Protein AF-A0A1Q7GCP3-F1 (afdb_monomer)

Radius of gyration: 21.7 Å; Cα contacts (8 Å, |Δi|>4): 508; chains: 1; bounding box: 45×92×50 Å

pLDDT: mean 89.41, std 16.03, range [34.97, 98.69]

Nearest PDB structures (foldseek):
  3nsg-assembly1_C  TM=2.568E-01  e=3.130E+00  Salmonella enterica subsp. enterica serovar Typhi str. Ty21a
  5o68-assembly2_E  TM=1.882E-01  e=4.096E+00  Pseudomonas sp. UK4

Structure (mmCIF, N/CA/C/O backbone):
data_AF-A0A1Q7GCP3-F1
#
_entry.id   AF-A0A1Q7GCP3-F1
#
loop_
_atom_site.group_PDB
_atom_site.id
_atom_site.type_symbol
_atom_site.label_atom_id
_atom_site.label_alt_id
_atom_site.label_comp_id
_atom_site.label_asym_id
_atom_site.label_entity_id
_atom_site.label_seq_id
_atom_site.pdbx_PDB_ins_code
_atom_site.Cartn_x
_atom_site.Cartn_y
_atom_site.Cartn_z
_atom_site.occupancy
_atom_site.B_iso_or_equiv
_atom_site.auth_seq_id
_atom_site.auth_comp_id
_atom_site.auth_asym_id
_atom_site.auth_atom_id
_atom_site.pdbx_PDB_model_num
ATOM 1 N N . MET A 1 1 ? 6.755 69.418 -21.112 1.00 37.44 1 MET A N 1
ATOM 2 C CA . MET A 1 1 ? 6.653 68.422 -22.200 1.00 37.44 1 MET A CA 1
ATOM 3 C C . MET A 1 1 ? 6.668 67.059 -21.524 1.00 37.44 1 MET A C 1
ATOM 5 O O . MET A 1 1 ? 7.647 66.745 -20.865 1.00 37.44 1 MET A O 1
ATOM 9 N N . PHE A 1 2 ? 5.523 66.378 -21.508 1.00 34.97 2 PHE A N 1
ATOM 10 C CA . PHE A 1 2 ? 5.257 65.192 -20.685 1.00 34.97 2 PHE A CA 1
ATOM 11 C C . PHE A 1 2 ? 6.025 63.962 -21.196 1.00 34.97 2 PHE A C 1
ATOM 13 O O . PHE A 1 2 ? 6.067 63.732 -22.401 1.00 34.97 2 PHE A O 1
ATOM 20 N N . TRP A 1 3 ? 6.592 63.166 -20.286 1.00 35.00 3 TRP A N 1
ATOM 21 C CA . TRP A 1 3 ? 7.060 61.805 -20.565 1.00 35.00 3 TRP A CA 1
ATOM 22 C C . TRP A 1 3 ? 6.042 60.813 -20.000 1.00 35.00 3 TRP A C 1
ATOM 24 O O . TRP A 1 3 ? 5.746 60.829 -18.806 1.00 35.00 3 TRP A O 1
ATOM 34 N N . SER A 1 4 ? 5.479 59.990 -20.882 1.00 39.50 4 SER A N 1
ATOM 35 C CA . SER A 1 4 ? 4.501 58.949 -20.566 1.00 39.50 4 SER A CA 1
ATOM 36 C C . SER A 1 4 ? 5.182 57.730 -19.943 1.00 39.50 4 SER A C 1
ATOM 38 O O . SER A 1 4 ? 6.128 57.186 -20.509 1.00 39.50 4 SER A O 1
ATOM 40 N N . LEU A 1 5 ? 4.664 57.275 -18.802 1.00 40.75 5 LEU A N 1
ATOM 41 C CA . LEU A 1 5 ? 5.018 56.004 -18.177 1.00 40.75 5 LEU A CA 1
ATOM 42 C C . LEU A 1 5 ? 4.119 54.906 -18.774 1.00 40.75 5 LEU A C 1
ATOM 44 O O . LEU A 1 5 ? 2.901 54.951 -18.610 1.00 40.75 5 LEU A O 1
ATOM 48 N N . VAL A 1 6 ? 4.699 53.937 -19.481 1.00 42.66 6 VAL A N 1
ATOM 49 C CA . VAL A 1 6 ? 3.984 52.737 -19.945 1.00 42.66 6 VAL A CA 1
ATOM 50 C C . VAL A 1 6 ? 4.124 51.661 -18.867 1.00 42.66 6 VAL A C 1
ATOM 52 O O . VAL A 1 6 ? 5.213 51.130 -18.664 1.00 42.66 6 VAL A O 1
ATOM 55 N N . LEU A 1 7 ? 3.032 51.340 -18.167 1.00 43.50 7 LEU A N 1
ATOM 56 C CA . LEU A 1 7 ? 2.932 50.130 -17.345 1.00 43.50 7 LEU A CA 1
ATOM 57 C C . LEU A 1 7 ? 2.632 48.938 -18.267 1.00 43.50 7 LEU A C 1
ATOM 59 O O . LEU A 1 7 ? 1.527 48.833 -18.797 1.00 43.50 7 LEU A O 1
ATOM 63 N N . LEU A 1 8 ? 3.590 48.022 -18.437 1.00 46.16 8 LEU A N 1
ATOM 64 C CA . LEU A 1 8 ? 3.291 46.671 -18.918 1.00 46.16 8 LEU A CA 1
ATOM 65 C C . LEU A 1 8 ? 2.762 45.845 -17.739 1.00 46.16 8 LEU A C 1
ATOM 67 O O . LEU A 1 8 ? 3.515 45.489 -16.836 1.00 46.16 8 LEU A O 1
ATOM 71 N N . GLY A 1 9 ? 1.464 45.545 -17.753 1.00 43.00 9 GLY A N 1
ATOM 72 C CA . GLY A 1 9 ? 0.861 44.564 -16.855 1.00 43.00 9 GLY A CA 1
ATOM 73 C C . GLY A 1 9 ? 1.203 43.147 -17.310 1.00 43.00 9 GLY A C 1
ATOM 74 O O . GLY A 1 9 ? 0.837 42.738 -18.410 1.00 43.00 9 GLY A O 1
ATOM 75 N N . THR A 1 10 ? 1.898 42.387 -16.468 1.00 50.06 10 THR A N 1
ATOM 76 C CA . THR A 1 10 ? 2.082 40.945 -16.639 1.00 50.06 10 THR A CA 1
ATOM 77 C C . THR A 1 10 ? 0.817 40.224 -16.174 1.00 50.06 10 THR A C 1
ATOM 79 O O . THR A 1 10 ? 0.513 40.155 -14.985 1.00 50.06 10 THR A O 1
ATOM 82 N N . ALA A 1 11 ? 0.048 39.687 -17.120 1.00 45.59 11 ALA A N 1
ATOM 83 C CA . ALA A 1 11 ? -1.047 38.776 -16.815 1.00 45.59 11 ALA A CA 1
ATOM 84 C C . ALA A 1 11 ? -0.460 37.413 -16.409 1.00 45.59 11 ALA A C 1
ATOM 86 O O . ALA A 1 11 ? 0.043 36.672 -17.251 1.00 45.59 11 ALA A O 1
ATOM 87 N N . VAL A 1 12 ? -0.500 37.093 -15.114 1.00 49.94 12 VAL A N 1
ATOM 88 C CA . VAL A 1 12 ? -0.192 35.749 -14.609 1.00 49.94 12 VAL A CA 1
ATOM 89 C C . VAL A 1 12 ? -1.381 34.849 -14.937 1.00 49.94 12 VAL A C 1
ATOM 91 O O . VAL A 1 12 ? -2.442 34.949 -14.323 1.00 49.94 12 VAL A O 1
ATOM 94 N N . THR A 1 13 ? -1.222 33.978 -15.927 1.00 44.78 13 THR A N 1
ATOM 95 C CA . THR A 1 13 ? -2.180 32.915 -16.228 1.00 44.78 13 THR A CA 1
ATOM 96 C C . THR A 1 13 ? -1.957 31.766 -15.245 1.00 44.78 13 THR A C 1
ATOM 98 O O . THR A 1 13 ? -1.111 30.898 -15.443 1.00 44.78 13 THR A O 1
ATOM 101 N N . ALA A 1 14 ? -2.702 31.767 -14.138 1.00 45.19 14 ALA A N 1
ATOM 102 C CA . ALA A 1 14 ? -2.760 30.614 -13.247 1.00 45.19 14 ALA A CA 1
ATOM 103 C C . ALA A 1 14 ? -3.450 29.460 -13.991 1.00 45.19 14 ALA A C 1
ATOM 105 O O . ALA A 1 14 ? -4.657 29.493 -14.231 1.00 45.19 14 ALA A O 1
ATOM 106 N N . SER A 1 15 ? -2.673 28.458 -14.398 1.00 40.69 15 SER A N 1
ATOM 107 C CA . SER A 1 15 ? -3.233 27.200 -14.893 1.00 40.69 15 SER A CA 1
ATOM 108 C C . SER A 1 15 ? -3.850 26.447 -13.709 1.00 40.69 15 SER A C 1
ATOM 110 O O . SER A 1 15 ? -3.215 26.383 -12.654 1.00 40.69 15 SER A O 1
ATOM 112 N N . PRO A 1 16 ? -5.065 25.886 -13.835 1.00 42.31 16 PRO A N 1
ATOM 113 C CA . PRO A 1 16 ? -5.653 25.093 -12.767 1.00 42.31 16 PRO A CA 1
ATOM 114 C C . PRO A 1 16 ? -4.794 23.843 -12.561 1.00 42.31 16 PRO A C 1
ATOM 116 O O . PRO A 1 16 ? -4.688 22.994 -13.446 1.00 42.31 16 PRO A O 1
ATOM 119 N N . ALA A 1 17 ? -4.157 23.740 -11.396 1.00 43.06 17 ALA A N 1
ATOM 120 C CA . ALA A 1 17 ? -3.546 22.497 -10.965 1.00 43.06 17 ALA A CA 1
ATOM 121 C C . ALA A 1 17 ? -4.673 21.476 -10.779 1.00 43.06 17 ALA A C 1
ATOM 123 O O . ALA A 1 17 ? -5.553 21.654 -9.935 1.00 43.06 17 ALA A O 1
ATOM 124 N N . VAL A 1 18 ? -4.676 20.424 -11.596 1.00 40.59 18 VAL A N 1
ATOM 125 C CA . VAL A 1 18 ? -5.524 19.259 -11.354 1.00 40.59 18 VAL A CA 1
ATOM 126 C C . VAL A 1 18 ? -5.019 18.646 -10.052 1.00 40.59 18 VAL A C 1
ATOM 128 O O . VAL A 1 18 ? -3.914 18.109 -10.005 1.00 40.59 18 VAL A O 1
ATOM 131 N N . ALA A 1 19 ? -5.785 18.800 -8.973 1.00 38.91 19 ALA A N 1
ATOM 132 C CA . ALA A 1 19 ? -5.475 18.174 -7.699 1.00 38.91 19 ALA A CA 1
ATOM 133 C C . ALA A 1 19 ? -5.594 16.656 -7.878 1.00 38.91 19 ALA A C 1
ATOM 135 O O . ALA A 1 19 ? -6.694 16.109 -7.931 1.00 38.91 19 ALA A O 1
ATOM 136 N N . VAL A 1 20 ? -4.459 15.977 -8.026 1.00 52.47 20 VAL A N 1
ATOM 137 C CA . VAL A 1 20 ? -4.406 14.519 -7.928 1.00 52.47 20 VAL A CA 1
ATOM 138 C C . VAL A 1 20 ? -4.683 14.183 -6.467 1.00 52.47 20 VAL A C 1
ATOM 140 O O . VAL A 1 20 ? -3.931 14.612 -5.586 1.00 52.47 20 VAL A O 1
ATOM 143 N N . ALA A 1 21 ? -5.786 13.476 -6.206 1.00 62.59 21 ALA A N 1
ATOM 144 C CA . ALA A 1 21 ? -6.104 12.995 -4.868 1.00 62.59 21 ALA A CA 1
ATOM 145 C C . ALA A 1 21 ? -4.914 12.179 -4.345 1.00 62.59 21 ALA A C 1
ATOM 147 O O . ALA A 1 21 ? -4.467 11.233 -4.997 1.00 62.59 21 ALA A O 1
ATOM 148 N N . GLN A 1 22 ? -4.364 12.601 -3.207 1.00 79.56 22 GLN A N 1
ATOM 149 C CA . GLN A 1 22 ? -3.263 11.890 -2.569 1.00 79.56 22 GLN A CA 1
ATOM 150 C C . GLN A 1 22 ? -3.755 10.521 -2.089 1.00 79.56 22 GLN A C 1
ATOM 152 O O . GLN A 1 22 ? -4.889 10.442 -1.613 1.00 79.56 22 GLN A O 1
ATOM 157 N N . PRO A 1 23 ? -2.931 9.463 -2.207 1.00 91.56 23 PRO A N 1
ATOM 158 C CA . PRO A 1 23 ? -3.282 8.150 -1.688 1.00 91.56 23 PRO A CA 1
ATOM 159 C C . PRO A 1 23 ? -3.575 8.238 -0.191 1.00 91.56 23 PRO A C 1
ATOM 161 O O . PRO A 1 23 ? -2.791 8.821 0.552 1.00 91.56 23 PRO A O 1
ATOM 164 N N . ASN A 1 24 ? -4.679 7.638 0.250 1.00 95.44 24 ASN A N 1
ATOM 165 C CA . ASN A 1 24 ? -5.051 7.592 1.668 1.00 95.44 24 ASN A CA 1
ATOM 166 C C . ASN A 1 24 ? -4.515 6.354 2.405 1.00 95.44 24 ASN A C 1
ATOM 168 O O . ASN A 1 24 ? -4.741 6.185 3.605 1.00 95.44 24 ASN A O 1
ATOM 172 N N . ALA A 1 25 ? -3.791 5.489 1.695 1.00 97.56 25 ALA A N 1
ATOM 173 C CA . ALA A 1 25 ? -2.995 4.421 2.266 1.00 97.56 25 ALA A CA 1
ATOM 174 C C . ALA A 1 25 ? -1.714 4.188 1.459 1.00 97.56 25 ALA A C 1
ATOM 176 O O . ALA A 1 25 ? -1.673 4.336 0.236 1.00 97.56 25 ALA A O 1
ATOM 177 N N . THR A 1 26 ? -0.660 3.765 2.148 1.00 98.06 26 THR A N 1
ATOM 178 C CA . THR A 1 26 ? 0.598 3.340 1.528 1.00 98.06 26 THR A CA 1
ATOM 179 C C . THR A 1 26 ? 1.051 2.045 2.167 1.00 98.06 26 THR A C 1
ATOM 181 O O . THR A 1 26 ? 1.166 1.975 3.389 1.00 98.06 26 THR A O 1
ATOM 184 N N . LEU A 1 27 ? 1.302 1.032 1.342 1.00 98.31 27 LEU A N 1
ATOM 185 C CA . LEU A 1 27 ? 1.807 -0.272 1.745 1.00 98.31 27 LEU A CA 1
ATOM 186 C C . LEU A 1 27 ? 3.099 -0.585 0.995 1.00 98.31 27 LEU A C 1
ATOM 188 O O . LEU A 1 27 ? 3.302 -0.133 -0.127 1.00 98.31 27 LEU A O 1
ATOM 192 N N . TYR A 1 28 ? 3.943 -1.393 1.616 1.00 98.44 28 TYR A N 1
ATOM 193 C CA . TYR A 1 28 ? 5.199 -1.879 1.070 1.00 98.44 28 TYR A CA 1
ATOM 194 C C . TYR A 1 28 ? 5.170 -3.396 1.038 1.00 98.44 28 TYR A C 1
ATOM 196 O O . TYR A 1 28 ? 4.728 -4.032 1.998 1.00 98.44 28 TYR A O 1
ATOM 204 N N . GLU A 1 29 ? 5.621 -3.975 -0.065 1.00 97.38 29 GLU A N 1
ATOM 205 C CA . GLU A 1 29 ? 5.744 -5.420 -0.214 1.00 97.38 29 GLU A CA 1
ATOM 206 C C . GLU A 1 29 ? 6.930 -5.945 0.602 1.00 97.38 29 GLU A C 1
ATOM 208 O O . GLU A 1 29 ? 8.082 -5.856 0.192 1.00 97.38 29 GLU A O 1
ATOM 213 N N . VAL A 1 30 ? 6.644 -6.490 1.783 1.00 97.31 30 VAL A N 1
ATOM 214 C CA . VAL A 1 30 ? 7.662 -7.013 2.702 1.00 97.31 30 VAL A CA 1
ATOM 215 C C . VAL A 1 30 ? 8.255 -8.313 2.163 1.00 97.31 30 VAL A C 1
ATOM 217 O O . VAL A 1 30 ? 9.452 -8.550 2.287 1.00 97.31 30 VAL A O 1
ATOM 220 N N . THR A 1 31 ? 7.430 -9.165 1.556 1.00 97.06 31 THR A N 1
ATOM 221 C CA . THR A 1 31 ? 7.897 -10.368 0.856 1.00 97.06 31 THR A CA 1
ATOM 222 C C . THR A 1 31 ? 6.991 -10.668 -0.321 1.00 97.06 31 THR A C 1
ATOM 224 O O . THR A 1 31 ? 5.783 -10.443 -0.238 1.00 97.06 31 THR A O 1
ATOM 227 N N . GLU A 1 32 ? 7.553 -11.273 -1.361 1.00 95.00 32 GLU A N 1
ATOM 228 C CA . GLU A 1 32 ? 6.794 -11.858 -2.455 1.00 95.00 32 GLU A CA 1
ATOM 229 C C . GLU A 1 32 ? 7.371 -13.217 -2.836 1.00 95.00 32 GLU A C 1
ATOM 231 O O . GLU A 1 32 ? 8.583 -13.425 -2.901 1.00 95.00 32 GLU A O 1
ATOM 236 N N . THR A 1 33 ? 6.475 -14.157 -3.118 1.00 94.31 33 THR A N 1
ATOM 237 C CA . THR A 1 33 ? 6.825 -15.414 -3.773 1.00 94.31 33 THR A CA 1
ATOM 238 C C . THR A 1 33 ? 6.093 -15.502 -5.098 1.00 94.31 33 THR A C 1
ATOM 240 O O . THR A 1 33 ? 4.864 -15.500 -5.154 1.00 94.31 33 THR A O 1
ATOM 243 N N . MET A 1 34 ? 6.864 -15.583 -6.178 1.00 93.06 34 MET A N 1
ATOM 244 C CA . MET A 1 34 ? 6.354 -15.588 -7.542 1.00 93.06 34 MET A CA 1
ATOM 245 C C . MET A 1 34 ? 6.684 -16.912 -8.234 1.00 93.06 34 MET A C 1
ATOM 247 O O . MET A 1 34 ? 7.799 -17.423 -8.151 1.00 93.06 34 MET A O 1
ATOM 251 N N . SER A 1 35 ? 5.723 -17.440 -8.990 1.00 90.19 35 SER A N 1
ATOM 252 C CA . SER A 1 35 ? 5.953 -18.501 -9.967 1.00 90.19 35 SER A CA 1
ATOM 253 C C . SER A 1 35 ? 5.561 -18.048 -11.370 1.00 90.19 35 SER A C 1
ATOM 255 O O . SER A 1 35 ? 4.533 -17.398 -11.578 1.00 90.19 35 SER A O 1
ATOM 257 N N . LEU A 1 36 ? 6.377 -18.434 -12.348 1.00 88.38 36 LEU A N 1
ATOM 258 C CA . LEU A 1 36 ? 6.037 -18.340 -13.760 1.00 88.38 36 LEU A CA 1
ATOM 259 C C . LEU A 1 36 ? 5.477 -19.690 -14.196 1.00 88.38 36 LEU A C 1
ATOM 261 O O . LEU A 1 36 ? 6.187 -20.694 -14.200 1.00 88.38 36 LEU A O 1
ATOM 265 N N . LYS A 1 37 ? 4.195 -19.734 -14.556 1.00 83.12 37 LYS A N 1
ATOM 266 C CA . LYS A 1 37 ? 3.572 -20.938 -15.118 1.00 83.12 37 LYS A CA 1
ATOM 267 C C . LYS A 1 37 ? 3.362 -20.735 -16.606 1.00 83.12 37 LYS A C 1
ATOM 269 O O . LYS A 1 37 ? 2.666 -19.805 -17.003 1.00 83.12 37 LYS A O 1
ATOM 274 N N . GLY A 1 38 ? 3.955 -21.597 -17.430 1.00 63.22 38 GLY A N 1
ATOM 275 C CA . GLY A 1 38 ? 3.933 -21.403 -18.876 1.00 63.22 38 GLY A CA 1
ATOM 276 C C 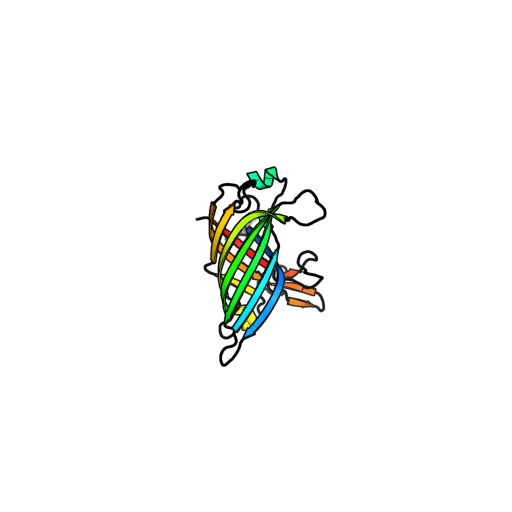. GLY A 1 38 ? 3.919 -22.682 -19.706 1.00 63.22 38 GLY A C 1
ATOM 277 O O . GLY A 1 38 ? 4.780 -23.541 -19.558 1.00 63.22 38 GLY A O 1
ATOM 278 N N . GLY A 1 39 ? 2.935 -22.733 -20.612 1.00 65.62 39 GLY A N 1
ATOM 279 C CA . GLY A 1 39 ? 3.000 -23.371 -21.933 1.00 65.62 39 GLY A CA 1
ATOM 280 C C . GLY A 1 39 ? 3.113 -22.275 -23.010 1.00 65.62 39 GLY A C 1
ATOM 281 O O . GLY A 1 39 ? 4.048 -21.489 -22.973 1.00 65.62 39 GLY A O 1
ATOM 282 N N . LYS A 1 40 ? 2.137 -22.139 -23.929 1.00 57.34 40 LYS A N 1
ATOM 283 C CA . LYS A 1 40 ? 2.109 -21.057 -24.954 1.00 57.34 40 LYS A CA 1
ATOM 284 C C . LYS A 1 40 ? 1.857 -19.632 -24.414 1.00 57.34 40 LYS A C 1
ATOM 286 O O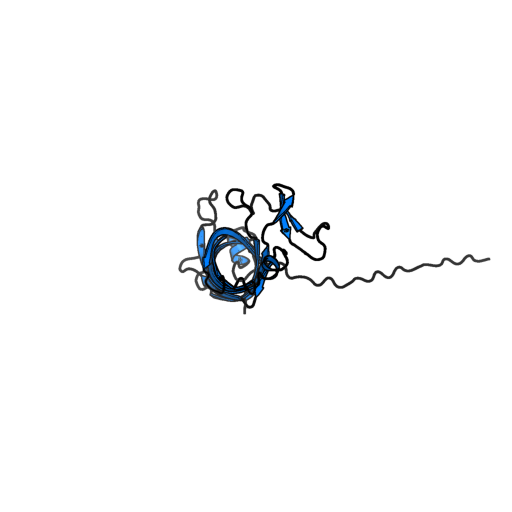 . LYS A 1 40 ? 2.132 -18.673 -25.123 1.00 57.34 40 LYS A O 1
ATOM 291 N N . MET A 1 41 ? 1.323 -19.482 -23.200 1.00 66.56 41 MET A N 1
ATOM 292 C CA . MET A 1 41 ? 1.152 -18.194 -22.510 1.00 66.56 41 MET A CA 1
ATOM 293 C C . MET A 1 41 ? 1.780 -18.295 -21.122 1.00 66.56 41 MET A C 1
ATOM 295 O O . MET A 1 41 ? 1.429 -19.203 -20.365 1.00 66.56 41 MET A O 1
ATOM 299 N N . VAL A 1 42 ? 2.698 -17.383 -20.796 1.00 85.19 42 VAL A N 1
ATOM 300 C CA . VAL A 1 42 ? 3.341 -17.330 -19.478 1.00 85.19 42 VAL A CA 1
ATOM 301 C C . VAL A 1 42 ? 2.482 -16.483 -18.546 1.00 85.19 42 VAL A C 1
ATOM 303 O O . VAL A 1 42 ? 2.180 -15.323 -18.831 1.00 85.19 42 VAL A O 1
ATOM 306 N N . ARG A 1 43 ? 2.072 -17.079 -17.430 1.00 89.94 43 ARG A N 1
ATOM 307 C CA . ARG A 1 43 ? 1.363 -16.398 -16.350 1.00 89.94 43 ARG A CA 1
ATOM 308 C C . ARG A 1 43 ? 2.303 -16.189 -15.178 1.00 89.94 43 ARG A C 1
ATOM 310 O O . ARG A 1 43 ? 3.013 -17.117 -14.790 1.00 89.94 43 ARG A O 1
ATOM 317 N N . ARG A 1 44 ? 2.257 -14.993 -14.607 1.00 91.56 44 ARG A N 1
ATOM 318 C CA . ARG A 1 44 ? 2.851 -14.676 -13.316 1.00 91.56 44 ARG A CA 1
ATOM 319 C C . ARG A 1 44 ? 1.798 -14.915 -12.240 1.00 91.56 44 ARG A C 1
ATOM 321 O O . ARG A 1 44 ? 0.697 -14.381 -12.330 1.00 91.56 44 ARG A O 1
ATOM 328 N N . LEU A 1 45 ? 2.131 -15.762 -11.275 1.00 93.75 45 LEU A N 1
ATOM 329 C CA . LEU A 1 45 ? 1.330 -16.013 -10.084 1.00 93.75 45 LEU A CA 1
ATOM 330 C C . LEU A 1 45 ? 2.168 -15.623 -8.882 1.00 93.75 45 LEU A C 1
ATOM 332 O O . LEU A 1 45 ? 3.180 -16.286 -8.636 1.00 93.75 45 LEU A O 1
ATOM 336 N N . ALA A 1 46 ? 1.752 -14.595 -8.157 1.00 94.81 46 ALA A N 1
ATOM 337 C CA . ALA A 1 46 ? 2.465 -14.150 -6.975 1.00 94.81 46 ALA A CA 1
ATOM 338 C C . ALA A 1 46 ? 1.578 -14.113 -5.733 1.00 94.81 46 ALA A C 1
ATOM 340 O O . ALA A 1 46 ? 0.356 -13.948 -5.812 1.00 94.81 46 ALA A O 1
ATOM 341 N N . VAL A 1 47 ? 2.222 -14.307 -4.585 1.00 97.75 47 VAL A N 1
ATOM 342 C CA . VAL A 1 47 ? 1.663 -14.034 -3.263 1.00 97.75 47 VAL A CA 1
ATOM 343 C C . VAL A 1 47 ? 2.600 -13.069 -2.562 1.00 97.75 47 VAL A C 1
ATOM 345 O O . VAL A 1 47 ? 3.769 -13.399 -2.349 1.00 97.75 47 VAL A O 1
ATOM 348 N N . ALA A 1 48 ? 2.066 -11.909 -2.203 1.00 97.62 48 ALA A N 1
ATOM 349 C CA . ALA A 1 48 ? 2.779 -10.825 -1.556 1.00 97.62 48 ALA A CA 1
ATOM 350 C C . ALA A 1 48 ? 2.236 -10.605 -0.142 1.00 97.62 48 ALA A C 1
ATOM 352 O O . ALA A 1 48 ? 1.020 -10.568 0.071 1.00 97.62 48 ALA A O 1
ATOM 353 N N . ALA A 1 49 ? 3.136 -10.440 0.823 1.00 98.38 49 ALA A N 1
ATOM 354 C CA . ALA A 1 49 ? 2.811 -9.917 2.142 1.00 98.38 49 ALA A CA 1
ATOM 355 C C . ALA A 1 49 ? 3.199 -8.442 2.187 1.00 98.38 49 ALA A C 1
ATOM 357 O O . ALA A 1 49 ? 4.341 -8.092 1.890 1.00 98.38 49 ALA A O 1
ATOM 358 N N . LEU A 1 50 ? 2.252 -7.587 2.561 1.00 98.12 50 LEU A N 1
ATOM 359 C CA . LEU A 1 50 ? 2.420 -6.144 2.578 1.00 98.12 50 LEU A CA 1
ATOM 360 C C . LEU A 1 50 ? 2.173 -5.577 3.972 1.00 98.12 50 LEU A C 1
ATOM 362 O O . LEU A 1 50 ? 1.313 -6.066 4.707 1.00 98.12 50 LEU A O 1
ATOM 366 N N . SER A 1 51 ? 2.884 -4.504 4.300 1.00 98.06 51 SER A N 1
ATOM 367 C CA . SER A 1 51 ? 2.681 -3.737 5.527 1.00 98.06 51 SER A CA 1
ATOM 368 C C . SER A 1 51 ? 2.775 -2.245 5.247 1.00 98.06 51 SER A C 1
ATOM 370 O O . SER A 1 51 ? 3.492 -1.813 4.346 1.00 98.06 51 SER A O 1
ATOM 372 N N . GLY A 1 52 ? 2.034 -1.442 5.996 1.00 97.56 52 GLY A N 1
ATOM 373 C CA . GLY A 1 52 ? 2.067 0.001 5.850 1.00 97.56 52 GLY A CA 1
ATOM 374 C C . GLY A 1 52 ? 1.028 0.699 6.702 1.00 97.56 52 GLY A C 1
ATOM 375 O O . GLY A 1 52 ? 0.715 0.269 7.811 1.00 97.56 52 GLY A O 1
ATOM 376 N N . THR A 1 53 ? 0.494 1.799 6.182 1.00 97.88 53 THR A N 1
ATOM 377 C CA . THR A 1 53 ? -0.373 2.702 6.942 1.00 97.88 53 THR A CA 1
ATOM 378 C C . THR A 1 53 ? -1.560 3.194 6.132 1.00 97.88 53 THR A C 1
ATOM 380 O O . THR A 1 53 ? -1.439 3.408 4.926 1.00 97.88 53 THR A O 1
ATOM 383 N N . VAL A 1 54 ? -2.669 3.446 6.820 1.00 97.75 54 VAL A N 1
ATOM 384 C CA . VAL A 1 54 ? -3.851 4.152 6.320 1.00 97.75 54 VAL A CA 1
ATOM 385 C C . VAL A 1 54 ? -4.002 5.453 7.100 1.00 97.75 54 VAL A C 1
ATOM 387 O O . VAL A 1 54 ? -3.873 5.456 8.325 1.00 97.75 54 VAL A O 1
ATOM 390 N N . ASP A 1 55 ? -4.274 6.550 6.405 1.00 96.81 55 ASP A N 1
ATOM 391 C CA . ASP A 1 55 ? -4.408 7.866 7.021 1.00 96.81 55 ASP A CA 1
ATOM 392 C C . ASP A 1 55 ? -5.628 7.946 7.951 1.00 96.81 55 ASP A C 1
ATOM 394 O O . ASP A 1 55 ? -6.685 7.356 7.687 1.00 96.81 55 ASP A O 1
ATOM 398 N N . ALA A 1 56 ? -5.480 8.696 9.046 1.00 95.69 56 ALA A N 1
ATOM 399 C CA . ALA A 1 56 ? -6.591 9.024 9.932 1.00 95.69 56 ALA A CA 1
ATOM 400 C C . ALA A 1 56 ? -7.684 9.819 9.196 1.00 95.69 56 ALA A C 1
ATOM 402 O O . ALA A 1 56 ? -7.413 10.592 8.277 1.00 95.69 56 ALA A O 1
ATOM 403 N N . GLY A 1 57 ? -8.936 9.628 9.611 1.00 93.69 57 GLY A N 1
ATOM 404 C CA . GLY A 1 57 ? -10.114 10.226 8.977 1.00 93.69 57 GLY A CA 1
ATOM 405 C C . GLY A 1 57 ? -10.659 9.426 7.790 1.00 93.69 57 GLY A C 1
ATOM 406 O O . GLY A 1 57 ? -11.715 9.761 7.255 1.00 93.69 57 GLY A O 1
ATOM 407 N N . THR A 1 58 ? -9.992 8.342 7.393 1.00 94.62 58 THR A N 1
ATOM 408 C CA . THR A 1 58 ? -10.558 7.364 6.456 1.00 94.62 58 THR A CA 1
ATOM 409 C C . THR A 1 58 ? -11.553 6.448 7.168 1.00 94.62 58 THR A C 1
ATOM 411 O O . THR A 1 58 ? -11.523 6.291 8.386 1.00 94.62 58 THR A O 1
ATOM 414 N N . ALA A 1 59 ? -12.407 5.751 6.416 1.00 93.94 59 ALA A N 1
ATOM 415 C CA . ALA A 1 59 ? -13.320 4.775 7.014 1.00 93.94 59 ALA A CA 1
ATOM 416 C C . ALA A 1 59 ? -12.593 3.614 7.720 1.00 93.94 59 ALA A C 1
ATOM 418 O O . ALA A 1 59 ? -13.115 3.057 8.680 1.00 93.94 59 ALA A O 1
ATOM 419 N N . LEU A 1 60 ? -11.398 3.241 7.248 1.00 96.19 60 LEU A N 1
ATOM 420 C CA . LEU A 1 60 ? -10.583 2.176 7.841 1.00 96.19 60 LEU A CA 1
ATOM 421 C C . LEU A 1 60 ? -9.772 2.646 9.060 1.00 96.19 60 LEU A C 1
ATOM 423 O O . LEU A 1 60 ? -9.349 1.809 9.855 1.00 96.19 60 LEU A O 1
ATOM 427 N N . CYS A 1 61 ? -9.582 3.956 9.219 1.00 96.56 61 CYS A N 1
ATOM 428 C CA . CYS A 1 61 ? -8.948 4.584 10.374 1.00 96.56 61 CYS A CA 1
ATOM 429 C C . CYS A 1 61 ? -9.725 5.857 10.765 1.00 96.56 61 CYS A C 1
ATOM 431 O O . CYS A 1 61 ? -9.272 6.965 10.462 1.00 96.56 61 CYS A O 1
ATOM 433 N N . PRO A 1 62 ? -10.919 5.730 11.382 1.00 95.69 62 PRO A N 1
ATOM 434 C CA . PRO A 1 62 ? -11.723 6.890 11.765 1.00 95.69 62 PRO A CA 1
ATOM 435 C C . PRO A 1 62 ? -10.941 7.850 12.665 1.00 95.69 62 PRO A C 1
ATOM 437 O O . PRO A 1 62 ? -10.101 7.411 13.453 1.00 95.69 62 PRO A O 1
ATOM 440 N N . ALA A 1 63 ? -11.217 9.151 12.564 1.00 95.62 63 ALA A N 1
ATOM 441 C CA . ALA A 1 63 ? -10.482 10.171 13.313 1.00 95.62 63 ALA A CA 1
ATOM 442 C C . ALA A 1 63 ? -10.574 9.941 14.829 1.00 95.62 63 ALA A C 1
ATOM 444 O O . ALA A 1 63 ? -9.566 9.997 15.519 1.00 95.62 63 ALA A O 1
ATOM 445 N N . GLU A 1 64 ? -11.748 9.560 15.332 1.00 94.19 64 GLU A N 1
ATOM 446 C CA . GLU A 1 64 ? -11.979 9.295 16.753 1.00 94.19 64 GLU A CA 1
ATOM 447 C C . GLU A 1 64 ? -11.161 8.101 17.260 1.00 94.19 64 GLU A C 1
ATOM 449 O O . GLU A 1 64 ? -10.685 8.103 18.395 1.00 94.19 64 GLU A O 1
ATOM 454 N N . LEU A 1 65 ? -10.978 7.079 16.416 1.00 94.38 65 LEU A N 1
ATOM 455 C CA . LEU A 1 65 ? -10.114 5.945 16.731 1.00 94.38 65 LEU A CA 1
ATOM 456 C C . LEU A 1 65 ? -8.647 6.385 16.754 1.00 94.38 65 LEU A C 1
ATOM 458 O O . LEU A 1 65 ? -7.921 6.037 17.681 1.00 94.38 65 LEU A O 1
ATOM 462 N N . ALA A 1 66 ? -8.215 7.135 15.741 1.00 94.88 66 ALA A N 1
ATOM 463 C CA . ALA A 1 66 ? -6.847 7.626 15.639 1.00 94.88 66 ALA A CA 1
ATOM 464 C C . ALA A 1 66 ? -6.482 8.526 16.836 1.00 94.88 66 ALA A C 1
ATOM 466 O O . ALA A 1 66 ? -5.441 8.320 17.461 1.00 94.88 66 ALA A O 1
ATOM 467 N N . ASP A 1 67 ? -7.387 9.426 17.227 1.00 95.50 67 ASP A N 1
ATOM 468 C CA . ASP A 1 67 ? -7.259 10.289 18.402 1.00 95.50 67 ASP A CA 1
ATOM 469 C C . ASP A 1 67 ? -7.179 9.474 19.700 1.00 95.50 67 ASP A C 1
ATOM 471 O O . ASP A 1 67 ? -6.303 9.717 20.531 1.00 95.50 67 ASP A O 1
ATOM 475 N N . ALA A 1 68 ? -8.045 8.466 19.866 1.00 92.88 68 ALA A N 1
ATOM 476 C CA . ALA A 1 68 ? -8.032 7.590 21.040 1.00 92.88 68 ALA A CA 1
ATOM 477 C C . ALA A 1 68 ? -6.731 6.776 21.163 1.00 92.88 68 ALA A C 1
ATOM 479 O O . ALA A 1 68 ? -6.295 6.469 22.273 1.00 92.88 68 ALA A O 1
ATOM 480 N N . LEU A 1 69 ? -6.111 6.436 20.032 1.00 91.12 69 LEU A N 1
ATOM 481 C CA . LEU A 1 69 ? -4.828 5.738 19.964 1.00 91.12 69 LEU A CA 1
ATOM 482 C C . LEU A 1 69 ? -3.621 6.692 20.001 1.00 91.12 69 LEU A C 1
ATOM 484 O O . LEU A 1 69 ? -2.491 6.228 20.136 1.00 91.12 69 LEU A O 1
ATOM 488 N N . GLY A 1 70 ? -3.832 8.006 19.869 1.00 92.81 70 GLY A N 1
ATOM 489 C CA . GLY A 1 70 ? -2.761 8.999 19.781 1.00 92.81 70 GLY A CA 1
ATOM 490 C C . GLY A 1 70 ? -1.905 8.872 18.515 1.00 92.81 70 GLY A C 1
ATOM 491 O O . GLY A 1 70 ? -0.705 9.145 18.558 1.00 92.81 70 GLY A O 1
ATOM 492 N N . VAL A 1 71 ? -2.494 8.439 17.395 1.00 92.81 71 VAL A N 1
ATOM 493 C CA . VAL A 1 71 ? -1.798 8.216 16.116 1.00 92.81 71 VAL A CA 1
ATOM 494 C C . VAL A 1 71 ? -2.380 9.084 15.004 1.00 92.81 71 VAL A C 1
ATOM 496 O O . VAL A 1 71 ? -3.548 9.444 15.022 1.00 92.81 71 VAL A O 1
ATOM 499 N N . THR A 1 72 ? -1.576 9.394 13.986 1.00 93.81 72 THR A N 1
ATOM 500 C CA . THR A 1 72 ? -2.043 10.102 12.775 1.00 93.81 72 THR A CA 1
ATOM 501 C C . THR A 1 72 ? -2.371 9.158 11.619 1.00 93.81 72 THR A C 1
ATOM 503 O O . THR A 1 72 ? -2.938 9.580 10.610 1.00 93.81 72 THR A O 1
ATOM 506 N N . LYS A 1 73 ? -2.003 7.880 11.753 1.00 95.75 73 LYS A N 1
ATOM 507 C CA . LYS A 1 73 ? -2.262 6.807 10.794 1.00 95.75 73 LYS A CA 1
ATOM 508 C C . LYS A 1 73 ? -2.469 5.493 11.540 1.00 95.75 73 LYS A C 1
ATOM 510 O O . LYS A 1 73 ? -1.794 5.249 12.538 1.00 95.75 73 LYS A O 1
ATOM 515 N N . CYS A 1 74 ? -3.345 4.637 11.031 1.00 96.75 74 CYS A N 1
ATOM 516 C CA . CYS A 1 74 ? -3.489 3.267 11.515 1.00 96.75 74 CYS A CA 1
ATOM 517 C C . CYS A 1 74 ? -2.603 2.331 10.694 1.00 96.75 74 CYS A C 1
ATOM 519 O O . CYS A 1 74 ? -2.443 2.522 9.486 1.00 96.75 74 CYS A O 1
ATOM 521 N N . SER A 1 75 ? -2.067 1.290 11.323 1.00 97.75 75 SER A N 1
ATOM 522 C CA . SER A 1 75 ? -1.258 0.295 10.622 1.00 97.75 75 SER A CA 1
ATOM 523 C C . SER A 1 75 ? -2.133 -0.712 9.886 1.00 97.75 75 SER A C 1
ATOM 525 O O . SER A 1 75 ? -3.173 -1.143 10.388 1.00 97.75 75 SER A O 1
ATOM 527 N N . ILE A 1 76 ? -1.702 -1.100 8.689 1.00 98.44 76 ILE A N 1
ATOM 528 C CA . ILE A 1 76 ? -2.375 -2.084 7.843 1.00 98.44 76 ILE A CA 1
ATOM 529 C C . ILE A 1 76 ? -1.388 -3.163 7.415 1.00 98.44 76 ILE A C 1
ATOM 531 O O . ILE A 1 76 ? -0.307 -2.867 6.915 1.00 98.44 76 ILE A O 1
ATOM 535 N N . ASN A 1 77 ? -1.800 -4.418 7.564 1.00 98.50 77 ASN A N 1
ATOM 536 C CA . ASN A 1 77 ? -1.092 -5.576 7.029 1.00 98.50 77 ASN A CA 1
ATOM 537 C C . ASN A 1 77 ? -1.995 -6.283 6.023 1.00 98.50 77 ASN A C 1
ATOM 539 O O . ASN A 1 77 ? -3.197 -6.418 6.260 1.00 98.50 77 ASN A O 1
ATOM 543 N N . ALA A 1 78 ? -1.437 -6.746 4.911 1.00 98.44 78 ALA A N 1
ATOM 544 C CA . ALA A 1 78 ? -2.194 -7.404 3.858 1.00 98.44 78 ALA A CA 1
ATOM 545 C C . ALA A 1 78 ? -1.463 -8.623 3.299 1.00 98.44 78 ALA A C 1
ATOM 547 O O . ALA A 1 78 ? -0.239 -8.672 3.257 1.00 98.44 78 ALA A O 1
ATOM 548 N N . ILE A 1 79 ? -2.245 -9.591 2.834 1.00 98.62 79 ILE A N 1
ATOM 549 C CA . ILE A 1 79 ? -1.784 -10.677 1.973 1.00 98.62 79 ILE A CA 1
ATOM 550 C C . ILE A 1 79 ? -2.530 -10.527 0.656 1.00 98.62 79 ILE A C 1
ATOM 552 O O . ILE A 1 79 ? -3.765 -10.557 0.637 1.00 98.62 79 ILE A O 1
ATOM 556 N N . ALA A 1 80 ? -1.787 -10.340 -0.427 1.00 97.06 80 ALA A N 1
ATOM 557 C CA . ALA A 1 80 ? -2.319 -10.166 -1.766 1.00 97.06 80 ALA A CA 1
ATOM 558 C C . ALA A 1 80 ? -1.856 -11.296 -2.685 1.00 97.06 80 ALA A C 1
ATOM 560 O O . ALA A 1 80 ? -0.776 -11.861 -2.535 1.00 97.06 80 ALA A O 1
ATOM 561 N N . HIS A 1 81 ? -2.702 -11.606 -3.654 1.00 97.56 81 HIS A N 1
ATOM 562 C CA . HIS A 1 81 ? -2.471 -12.581 -4.700 1.00 97.56 81 HIS A CA 1
ATOM 563 C C . HIS A 1 81 ? -2.690 -11.910 -6.043 1.00 97.56 81 HIS A C 1
ATOM 565 O O . HIS A 1 81 ? -3.672 -11.178 -6.210 1.00 97.56 81 HIS A O 1
ATOM 571 N N . ASP A 1 82 ? -1.860 -12.251 -7.018 1.00 94.19 82 ASP A N 1
ATOM 572 C CA . ASP A 1 82 ? -2.108 -11.892 -8.405 1.00 94.19 82 ASP A CA 1
ATOM 573 C C . ASP A 1 82 ? -1.987 -13.073 -9.361 1.00 94.19 82 ASP A C 1
ATOM 575 O O . ASP A 1 82 ? -1.428 -14.135 -9.068 1.00 94.19 82 ASP A O 1
ATOM 579 N N . ASN A 1 83 ? -2.595 -12.879 -10.526 1.00 95.31 83 ASN A N 1
ATOM 580 C CA . ASN A 1 83 ? -2.545 -13.827 -11.618 1.00 95.31 83 ASN A CA 1
ATOM 581 C C . ASN A 1 83 ? -2.459 -13.098 -12.960 1.00 95.31 83 ASN A C 1
ATOM 583 O O . ASN A 1 83 ? -3.423 -13.040 -13.730 1.00 95.31 83 ASN A O 1
ATOM 587 N N . VAL A 1 84 ? -1.287 -12.550 -13.249 1.00 94.88 84 VAL A N 1
ATOM 588 C CA . VAL A 1 84 ? -1.048 -11.692 -14.408 1.00 94.88 84 VAL A CA 1
ATOM 589 C C . VAL A 1 84 ? -0.710 -12.511 -15.651 1.00 94.88 84 VAL A C 1
ATOM 591 O O . VAL A 1 84 ? 0.155 -13.388 -15.644 1.00 94.88 84 VAL A O 1
ATOM 594 N N . ASN A 1 85 ? -1.374 -12.205 -16.763 1.00 94.00 85 ASN A N 1
ATOM 595 C CA . ASN A 1 85 ? -0.970 -12.670 -18.082 1.00 94.00 85 ASN A CA 1
ATOM 596 C C . ASN A 1 85 ? 0.173 -11.790 -18.603 1.00 94.00 85 ASN A C 1
ATOM 598 O O . ASN A 1 85 ? -0.048 -10.618 -18.904 1.00 94.00 85 ASN A O 1
ATOM 602 N N . LEU A 1 86 ? 1.376 -12.347 -18.760 1.00 91.38 86 LEU A N 1
ATOM 603 C CA . LEU A 1 86 ? 2.540 -11.576 -19.210 1.00 91.38 86 LEU A CA 1
ATOM 604 C C . LEU A 1 86 ? 2.478 -11.179 -20.691 1.00 91.38 86 LEU A C 1
ATOM 606 O O . LEU A 1 86 ? 3.197 -10.276 -21.096 1.00 91.38 86 LEU A O 1
ATOM 610 N N . ALA A 1 87 ? 1.594 -11.782 -21.494 1.00 92.12 87 ALA A N 1
ATOM 611 C CA . ALA A 1 87 ? 1.357 -11.330 -22.867 1.00 92.12 87 ALA A CA 1
ATOM 612 C C . ALA A 1 87 ? 0.587 -10.002 -22.930 1.00 92.12 87 ALA A C 1
ATOM 614 O O . ALA A 1 87 ? 0.649 -9.306 -23.938 1.00 92.12 87 ALA A O 1
ATOM 615 N N . THR A 1 88 ? -0.138 -9.647 -21.865 1.00 93.94 88 THR A N 1
ATOM 616 C CA . THR A 1 88 ? -0.897 -8.389 -21.776 1.00 93.94 88 THR A CA 1
ATOM 617 C C . THR A 1 88 ? -0.452 -7.497 -20.623 1.00 93.94 88 THR A C 1
ATOM 619 O O . THR A 1 88 ? -0.901 -6.361 -20.550 1.00 93.94 88 THR A O 1
ATOM 622 N N . GLY A 1 89 ? 0.379 -7.995 -19.704 1.00 94.12 89 GLY A N 1
ATOM 623 C CA . GLY A 1 89 ? 0.732 -7.309 -18.461 1.00 94.12 89 GLY A CA 1
ATOM 624 C C . GLY A 1 89 ? -0.458 -7.104 -17.520 1.00 94.12 89 GLY A C 1
ATOM 625 O O . GLY A 1 89 ? -0.398 -6.248 -16.653 1.00 94.12 89 GLY A O 1
ATOM 626 N N . ARG A 1 90 ? -1.553 -7.857 -17.683 1.00 96.44 90 ARG A N 1
ATOM 627 C CA . ARG A 1 90 ? -2.811 -7.631 -16.948 1.00 96.44 90 ARG A CA 1
ATOM 628 C C . ARG A 1 90 ? -3.338 -8.891 -16.292 1.00 96.44 90 ARG A C 1
ATOM 630 O O . ARG A 1 90 ? -3.158 -9.989 -16.826 1.00 96.44 90 ARG A O 1
ATOM 637 N N . GLY A 1 91 ? -4.040 -8.742 -15.179 1.00 95.62 91 GLY A N 1
ATOM 638 C CA . GLY A 1 91 ? -4.751 -9.854 -14.561 1.00 95.62 91 GLY A CA 1
ATOM 639 C C . GLY A 1 91 ? -5.444 -9.495 -13.254 1.00 95.62 91 GLY A C 1
ATOM 640 O O . GLY A 1 91 ? -5.274 -8.388 -12.749 1.00 95.62 91 GLY A O 1
ATOM 641 N N . PRO A 1 92 ? -6.224 -10.433 -12.701 1.00 96.94 92 PRO A N 1
ATOM 642 C CA . PRO A 1 92 ? -6.931 -10.205 -11.456 1.00 96.94 92 PRO A CA 1
ATOM 643 C C . PRO A 1 92 ? -5.972 -10.166 -10.270 1.00 96.94 92 PRO A C 1
ATOM 645 O O . PRO A 1 92 ? -4.957 -10.872 -10.248 1.00 96.94 92 PRO A O 1
ATOM 648 N N . ILE A 1 93 ? -6.383 -9.404 -9.260 1.00 96.69 93 ILE A N 1
ATOM 649 C CA . ILE A 1 93 ? -5.830 -9.456 -7.914 1.00 96.69 93 ILE A CA 1
ATOM 650 C C . ILE A 1 93 ? -6.918 -9.782 -6.895 1.00 96.69 93 ILE A C 1
ATOM 652 O O . ILE A 1 93 ? -8.101 -9.477 -7.082 1.00 96.69 93 ILE A O 1
ATOM 656 N N . SER A 1 94 ? -6.507 -10.376 -5.786 1.00 97.88 94 SER A N 1
ATOM 657 C CA . SER A 1 94 ? -7.364 -10.616 -4.626 1.00 97.88 94 SER A CA 1
ATOM 658 C C . SER A 1 94 ? -6.531 -10.625 -3.359 1.00 97.88 94 SER A C 1
ATOM 660 O O . SER A 1 94 ? -5.345 -10.928 -3.419 1.00 97.88 94 SER A O 1
ATOM 662 N N . GLY A 1 95 ? -7.127 -10.355 -2.208 1.00 98.00 95 GLY A N 1
ATOM 663 C CA . GLY A 1 95 ? -6.383 -10.404 -0.962 1.00 98.00 95 GLY A CA 1
ATOM 664 C C . GLY A 1 95 ? -7.230 -10.174 0.271 1.00 98.00 95 GLY A C 1
ATOM 665 O O . GLY A 1 95 ? -8.431 -9.903 0.205 1.00 98.00 95 GLY A O 1
ATOM 666 N N . THR A 1 96 ? -6.559 -10.256 1.407 1.00 98.69 96 THR A N 1
ATOM 667 C CA . THR A 1 96 ? -7.098 -9.907 2.719 1.00 98.69 96 THR A CA 1
ATOM 668 C C . THR A 1 96 ? -6.225 -8.847 3.353 1.00 98.69 96 THR A C 1
ATOM 670 O O . THR A 1 96 ? -5.013 -8.855 3.149 1.00 98.69 96 THR A O 1
ATOM 673 N N . PHE A 1 97 ? -6.816 -7.992 4.175 1.00 98.69 97 PHE A N 1
ATOM 674 C CA . PHE A 1 97 ? -6.067 -7.056 5.001 1.00 98.69 97 PHE A CA 1
ATOM 675 C C . PHE A 1 97 ? -6.597 -7.021 6.430 1.00 98.69 97 PHE A C 1
ATOM 677 O O . PHE A 1 97 ? -7.710 -7.465 6.727 1.00 98.69 97 PHE A O 1
ATOM 684 N N . ALA A 1 98 ? -5.779 -6.485 7.320 1.00 98.69 98 ALA A N 1
ATOM 685 C CA . ALA A 1 98 ? -6.109 -6.229 8.703 1.00 98.69 98 ALA A CA 1
ATOM 686 C C . ALA A 1 98 ? -5.631 -4.832 9.085 1.00 98.69 98 ALA A C 1
ATOM 688 O O . ALA A 1 98 ? -4.497 -4.475 8.773 1.00 98.69 98 ALA A O 1
ATOM 689 N N . ILE A 1 99 ? -6.479 -4.078 9.785 1.00 98.31 99 ILE A N 1
ATOM 690 C CA . ILE A 1 99 ? -6.020 -2.904 10.529 1.00 98.31 99 ILE A CA 1
ATOM 691 C C . ILE A 1 99 ? -5.574 -3.394 11.897 1.00 98.31 99 ILE A C 1
ATOM 693 O O . ILE A 1 99 ? -6.323 -4.108 12.578 1.00 98.31 99 ILE A O 1
ATOM 697 N N . VAL A 1 100 ? -4.350 -3.036 12.259 1.00 97.06 100 VAL A N 1
ATOM 698 C CA . VAL A 1 100 ? -3.690 -3.453 13.491 1.00 97.06 100 VAL A CA 1
ATOM 699 C C . VAL A 1 100 ? -3.284 -2.238 14.310 1.00 97.06 100 VAL A C 1
ATOM 701 O O . VAL A 1 100 ? -2.948 -1.185 13.765 1.00 97.06 100 VAL A O 1
ATOM 704 N N . VAL A 1 101 ? -3.338 -2.386 15.628 1.00 94.00 101 VAL A N 1
ATOM 705 C CA . VAL A 1 101 ? -2.920 -1.362 16.589 1.00 94.00 101 VAL A CA 1
ATOM 706 C C . VAL A 1 101 ? -1.844 -1.918 17.507 1.00 94.00 101 VAL A C 1
ATOM 708 O O . VAL A 1 101 ? -1.675 -3.136 17.618 1.00 94.00 101 VAL A O 1
ATOM 711 N N . GLN A 1 102 ? -1.101 -1.008 18.128 1.00 91.75 102 GLN A N 1
ATOM 712 C CA . GLN A 1 102 ? -0.063 -1.372 19.077 1.00 91.75 102 GLN A CA 1
ATOM 713 C C . GLN A 1 102 ? -0.665 -2.072 20.296 1.00 91.75 102 GLN A C 1
ATOM 715 O O . GLN A 1 102 ? -1.724 -1.676 20.789 1.00 91.75 102 GLN A O 1
ATOM 720 N N . ASP A 1 103 ? 0.025 -3.104 20.768 1.00 86.75 103 ASP A N 1
ATOM 721 C CA . ASP A 1 103 ? -0.256 -3.768 22.033 1.00 86.75 103 ASP A CA 1
ATOM 722 C C . ASP A 1 103 ? 0.534 -3.084 23.184 1.00 86.75 103 ASP A C 1
ATOM 724 O O . ASP A 1 103 ? 0.768 -1.874 23.157 1.00 86.75 103 ASP A O 1
ATOM 728 N N . MET A 1 104 ? 0.933 -3.820 24.228 1.00 85.38 104 MET A N 1
ATOM 729 C CA . MET A 1 104 ? 1.757 -3.271 25.308 1.00 85.38 104 MET A CA 1
ATOM 730 C C . MET A 1 104 ? 3.251 -3.151 24.961 1.00 85.38 104 MET A C 1
ATOM 732 O O . MET A 1 104 ? 3.951 -2.357 25.594 1.00 85.38 104 MET A O 1
ATOM 736 N N . ASN A 1 105 ? 3.767 -3.921 24.001 1.00 88.31 105 ASN A N 1
ATOM 737 C CA . ASN A 1 105 ? 5.174 -3.902 23.621 1.00 88.31 105 ASN A CA 1
ATOM 738 C C . ASN A 1 105 ? 5.436 -2.850 22.539 1.00 88.31 105 ASN A C 1
ATOM 740 O O . ASN A 1 105 ? 5.568 -3.167 21.365 1.00 88.31 105 ASN A O 1
ATOM 744 N N . THR A 1 106 ? 5.592 -1.588 22.933 1.00 85.88 106 THR A N 1
ATOM 745 C CA . THR A 1 106 ? 5.811 -0.464 22.000 1.00 85.88 106 THR A CA 1
ATOM 746 C C . THR A 1 106 ? 7.128 -0.509 21.214 1.00 85.88 106 THR A C 1
ATOM 748 O O . THR A 1 106 ? 7.376 0.374 20.394 1.00 85.88 106 THR A O 1
ATOM 751 N N . THR A 1 107 ? 7.993 -1.495 21.477 1.00 90.44 107 THR A N 1
ATOM 752 C CA . THR A 1 107 ? 9.200 -1.747 20.673 1.00 90.44 107 THR A CA 1
ATOM 753 C C . THR A 1 107 ? 8.902 -2.633 19.459 1.00 90.44 107 THR A C 1
ATOM 755 O O . THR A 1 107 ? 9.628 -2.551 18.471 1.00 90.44 1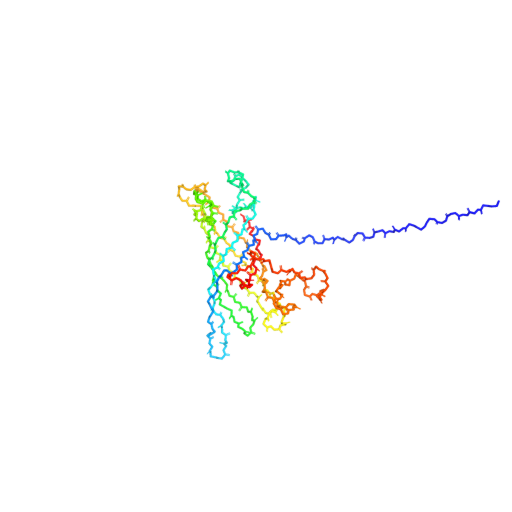07 THR A O 1
ATOM 758 N N . ASP A 1 108 ? 7.858 -3.464 19.525 1.00 90.56 108 ASP A N 1
ATOM 759 C CA . ASP A 1 108 ? 7.389 -4.281 18.401 1.00 90.56 108 ASP A CA 1
ATOM 760 C C . ASP A 1 108 ? 6.410 -3.495 17.519 1.00 90.56 108 ASP A C 1
ATOM 762 O O . ASP A 1 108 ? 5.896 -2.444 17.909 1.00 90.56 108 ASP A O 1
ATOM 766 N N . GLY A 1 109 ? 6.164 -3.987 16.310 1.00 88.50 109 GLY A N 1
ATOM 767 C CA . GLY A 1 109 ? 5.183 -3.409 15.406 1.00 88.50 109 GLY A CA 1
ATOM 768 C C . GLY A 1 109 ? 3.738 -3.609 15.888 1.00 88.50 109 GLY A C 1
ATOM 769 O O . GLY A 1 109 ? 3.450 -4.518 16.659 1.00 88.50 109 GLY A O 1
ATOM 770 N N . PRO A 1 110 ? 2.782 -2.807 15.389 1.00 93.75 110 PRO A N 1
ATOM 771 C CA . PRO A 1 110 ? 1.363 -3.028 15.645 1.00 93.75 110 PRO A CA 1
ATOM 772 C C . PRO A 1 110 ? 0.873 -4.402 15.168 1.00 93.75 110 PRO A C 1
ATOM 774 O O . PRO A 1 110 ? 1.085 -4.792 14.018 1.00 93.75 110 PRO A O 1
ATOM 777 N N . GLU A 1 111 ? 0.135 -5.102 16.026 1.00 93.50 111 GLU A N 1
ATOM 778 C CA . GLU A 1 111 ? -0.201 -6.523 15.838 1.00 93.50 111 GLU A CA 1
ATOM 779 C C . GLU A 1 111 ? -1.634 -6.892 16.246 1.00 93.50 111 GLU A C 1
ATOM 781 O O . GLU A 1 111 ? -2.197 -7.876 15.751 1.00 93.50 111 GLU A O 1
ATOM 786 N N . VAL A 1 112 ? -2.276 -6.088 17.100 1.00 94.94 112 VAL A N 1
ATOM 787 C CA . VAL A 1 112 ? -3.633 -6.368 17.578 1.00 94.94 112 VAL A CA 1
ATOM 788 C C . VAL A 1 112 ? -4.629 -6.017 16.488 1.00 94.94 112 VAL A C 1
ATOM 790 O O . VAL A 1 112 ? -4.852 -4.849 16.178 1.00 94.94 112 VAL A O 1
ATOM 793 N N . VAL A 1 113 ? -5.263 -7.033 15.906 1.00 97.56 113 VAL A N 1
ATOM 794 C CA . VAL A 1 113 ? -6.245 -6.831 14.839 1.00 97.56 113 VAL A CA 1
ATOM 795 C C . VAL A 1 113 ? -7.531 -6.218 15.384 1.00 97.56 113 VAL A C 1
ATOM 797 O O . VAL A 1 113 ? -8.219 -6.825 16.204 1.00 97.56 113 VAL A O 1
ATOM 800 N N . ILE A 1 114 ? -7.918 -5.075 14.821 1.00 97.44 114 ILE A N 1
ATOM 801 C CA . ILE A 1 114 ? -9.172 -4.384 15.148 1.00 97.44 114 ILE A CA 1
ATOM 802 C C . ILE A 1 114 ? -10.189 -4.420 14.002 1.00 97.44 114 ILE A C 1
ATOM 804 O O . ILE A 1 114 ? -11.394 -4.384 14.246 1.00 97.44 114 ILE A O 1
ATOM 808 N N . VAL A 1 115 ? -9.728 -4.565 12.757 1.00 98.38 115 VAL A N 1
ATOM 809 C CA . VAL A 1 115 ? -10.567 -4.686 11.554 1.00 98.38 115 VAL A CA 1
ATOM 810 C C . VAL A 1 115 ? -9.992 -5.768 10.651 1.00 98.38 115 VAL A C 1
ATOM 812 O O . VAL A 1 115 ? -8.777 -5.875 10.503 1.00 98.38 115 VAL A O 1
ATOM 815 N N . ARG A 1 116 ? -10.865 -6.550 10.013 1.00 98.62 116 ARG A N 1
ATOM 816 C CA . ARG A 1 116 ? -10.512 -7.466 8.922 1.00 98.62 116 ARG A CA 1
ATOM 817 C C . ARG A 1 116 ? -11.205 -7.046 7.647 1.00 98.62 116 ARG A C 1
ATOM 819 O O . ARG A 1 116 ? -12.371 -6.664 7.692 1.00 98.62 116 ARG A O 1
ATOM 826 N N . GLY A 1 117 ? -10.526 -7.184 6.521 1.00 98.38 117 GLY A N 1
ATOM 827 C CA . GLY A 1 117 ? -11.110 -6.883 5.230 1.00 98.38 117 GLY A CA 1
ATOM 828 C C . GLY A 1 117 ? -10.597 -7.753 4.100 1.00 98.38 117 GLY A C 1
ATOM 829 O O . GLY A 1 117 ? -9.664 -8.543 4.249 1.00 98.38 117 GLY A O 1
ATOM 830 N N . THR A 1 118 ? -11.260 -7.609 2.962 1.00 98.62 118 THR A N 1
ATOM 831 C CA . THR A 1 118 ? -10.942 -8.289 1.707 1.00 98.62 118 THR A CA 1
ATOM 832 C C . THR A 1 118 ? -10.849 -7.272 0.585 1.00 98.62 118 THR A C 1
ATOM 834 O O . THR A 1 118 ? -11.503 -6.228 0.635 1.00 98.62 118 THR A O 1
ATOM 837 N N . VAL A 1 119 ? -10.037 -7.585 -0.420 1.00 97.81 119 VAL A N 1
ATOM 838 C CA . VAL A 1 119 ? -9.894 -6.799 -1.646 1.00 97.81 119 VAL A CA 1
ATOM 839 C C . VAL A 1 119 ? -9.964 -7.707 -2.863 1.00 97.81 119 VAL A C 1
ATOM 841 O O . VAL A 1 119 ? -9.481 -8.840 -2.840 1.00 97.81 119 VAL A O 1
ATOM 844 N N . THR A 1 120 ? -10.532 -7.190 -3.944 1.00 98.19 120 THR A N 1
ATOM 845 C CA . THR A 1 120 ? -10.488 -7.788 -5.284 1.00 98.19 120 THR A CA 1
ATOM 846 C C . THR A 1 120 ? -10.344 -6.684 -6.317 1.00 98.19 120 THR A C 1
ATOM 848 O O . THR A 1 120 ? -10.814 -5.575 -6.083 1.00 98.19 120 THR A O 1
ATOM 851 N N . GLY A 1 121 ? -9.732 -6.966 -7.463 1.00 96.94 121 GLY A N 1
ATOM 852 C CA . GLY A 1 121 ? -9.601 -5.980 -8.536 1.00 96.94 121 GLY A CA 1
ATOM 853 C C . GLY A 1 121 ? -8.846 -6.515 -9.743 1.00 96.94 121 GLY A C 1
ATOM 854 O O . GLY A 1 121 ? -8.622 -7.722 -9.864 1.00 96.94 121 GLY A O 1
ATOM 855 N N . GLN A 1 122 ? -8.441 -5.608 -10.628 1.00 97.44 122 GLN A N 1
ATOM 856 C CA . GLN A 1 122 ? -7.576 -5.898 -11.769 1.00 97.44 122 GLN A CA 1
ATOM 857 C C . GLN A 1 122 ? -6.295 -5.082 -11.659 1.00 97.44 122 GLN A C 1
ATOM 859 O O . GLN A 1 122 ? -6.341 -3.900 -11.338 1.00 97.44 122 GLN A O 1
ATOM 864 N N . VAL A 1 123 ? -5.153 -5.686 -11.960 1.00 95.94 123 VAL A N 1
ATOM 865 C CA . VAL A 1 123 ? -3.890 -4.962 -12.089 1.00 95.94 123 VAL A CA 1
ATOM 866 C C . VAL A 1 123 ? -3.494 -4.835 -13.553 1.00 95.94 123 VAL A C 1
ATOM 868 O O . VAL A 1 123 ? -3.672 -5.764 -14.349 1.00 95.94 123 VAL A O 1
ATOM 871 N N . ASP A 1 124 ? -2.928 -3.682 -13.887 1.00 96.56 124 ASP A N 1
ATOM 872 C CA . ASP A 1 124 ? -2.225 -3.422 -15.132 1.00 96.56 124 ASP A CA 1
ATOM 873 C C . ASP A 1 124 ? -0.765 -3.061 -14.842 1.00 96.56 124 ASP A C 1
ATOM 875 O O . ASP A 1 124 ? -0.470 -1.975 -14.354 1.00 96.56 124 ASP A O 1
ATOM 879 N N . ILE A 1 125 ? 0.146 -3.990 -15.130 1.00 95.25 125 ILE A N 1
ATOM 880 C CA . ILE A 1 125 ? 1.602 -3.803 -15.101 1.00 95.25 125 ILE A CA 1
ATOM 881 C C . ILE A 1 125 ? 2.195 -3.755 -16.517 1.00 95.25 125 ILE A C 1
ATOM 883 O O . ILE A 1 125 ? 3.407 -3.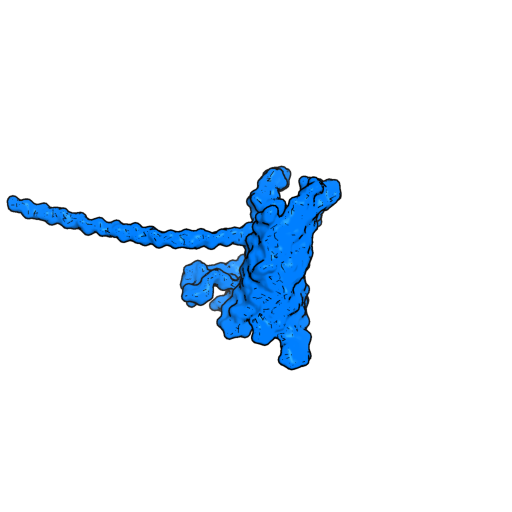888 -16.692 1.00 95.25 125 ILE A O 1
ATOM 887 N N . SER A 1 126 ? 1.370 -3.572 -17.554 1.00 95.69 126 SER A N 1
ATOM 888 C CA . SER A 1 126 ? 1.849 -3.472 -18.933 1.00 95.69 126 SER A CA 1
ATOM 889 C C . SER A 1 126 ? 2.926 -2.392 -19.146 1.00 95.69 126 SER A C 1
ATOM 891 O O . SER A 1 126 ? 3.814 -2.644 -19.963 1.00 95.69 126 SER A O 1
ATOM 893 N N . PRO A 1 127 ? 2.932 -1.235 -18.438 1.00 94.94 127 PRO A N 1
ATOM 894 C CA . PRO A 1 127 ? 4.019 -0.260 -18.566 1.00 94.94 127 PRO A CA 1
ATOM 895 C C . PRO A 1 127 ? 5.384 -0.841 -18.174 1.00 94.94 127 PRO A C 1
ATOM 897 O O . PRO A 1 127 ? 6.369 -0.631 -18.886 1.00 94.94 127 PRO A O 1
ATOM 900 N N . ALA A 1 128 ? 5.431 -1.633 -17.099 1.00 92.62 128 ALA A N 1
ATOM 901 C CA . ALA A 1 128 ? 6.655 -2.287 -16.644 1.00 92.62 128 ALA A CA 1
ATOM 902 C C . ALA A 1 128 ? 7.089 -3.398 -17.605 1.00 92.62 128 ALA A C 1
ATOM 904 O O . ALA A 1 128 ? 8.270 -3.518 -17.913 1.00 92.62 128 ALA A O 1
ATOM 905 N N . VAL A 1 129 ? 6.132 -4.172 -18.126 1.00 88.75 129 VAL A N 1
ATOM 906 C CA . VAL A 1 129 ? 6.422 -5.327 -18.991 1.00 88.75 129 VAL A CA 1
ATOM 907 C C . VAL A 1 129 ? 6.845 -4.915 -20.407 1.00 88.75 129 VAL A C 1
ATOM 909 O O . VAL A 1 129 ? 7.746 -5.532 -20.970 1.00 88.75 129 VAL A O 1
ATOM 912 N N . PHE A 1 130 ? 6.210 -3.901 -21.006 1.00 92.81 130 PHE A N 1
ATOM 913 C CA . PHE A 1 130 ? 6.406 -3.576 -22.430 1.00 92.81 130 PHE A CA 1
ATOM 914 C C . PHE A 1 130 ? 7.095 -2.241 -22.695 1.00 92.81 130 PHE A C 1
ATOM 916 O O . PHE A 1 130 ? 7.497 -1.986 -23.829 1.00 92.81 130 PHE A O 1
ATOM 923 N N . SER A 1 131 ? 7.207 -1.366 -21.695 1.00 90.31 131 SER A N 1
ATOM 924 C CA . SER A 1 131 ? 7.748 -0.013 -21.879 1.00 90.31 131 SER A CA 1
ATOM 925 C C . SER A 1 131 ? 8.886 0.325 -20.920 1.00 90.31 131 SER A C 1
ATOM 927 O O . 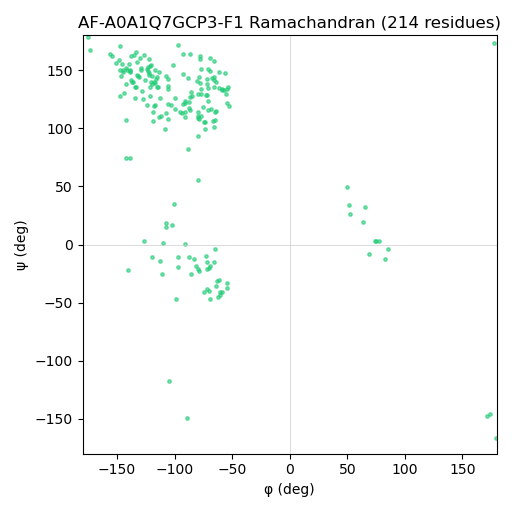SER A 1 131 ? 9.376 1.449 -20.962 1.00 90.31 131 SER A O 1
ATOM 929 N N . ASN A 1 132 ? 9.322 -0.624 -20.080 1.00 89.94 132 ASN A N 1
ATOM 930 C CA . ASN A 1 132 ? 10.326 -0.411 -19.030 1.00 89.94 132 ASN A CA 1
ATOM 931 C C . ASN A 1 132 ? 9.994 0.777 -18.107 1.00 89.94 132 ASN A C 1
ATOM 933 O O . ASN A 1 132 ? 10.886 1.399 -17.535 1.00 89.94 132 ASN A O 1
ATOM 937 N N . VAL A 1 133 ? 8.709 1.108 -17.970 1.00 95.44 133 VAL A N 1
ATOM 938 C CA . VAL A 1 133 ? 8.234 2.129 -17.037 1.00 95.44 133 VAL A CA 1
ATOM 939 C C . VAL A 1 133 ? 7.846 1.398 -15.755 1.00 95.44 133 VAL A C 1
ATOM 941 O O . VAL A 1 133 ? 6.887 0.631 -15.806 1.00 95.44 133 VAL A O 1
ATOM 944 N N . PRO A 1 134 ? 8.539 1.591 -14.616 1.00 96.25 134 PRO A N 1
ATOM 945 C CA . PRO A 1 134 ? 8.382 0.759 -13.419 1.00 96.25 134 PRO A CA 1
ATOM 946 C C . PRO A 1 134 ? 7.134 1.153 -12.606 1.00 96.25 134 PRO A C 1
ATOM 948 O O . PRO A 1 134 ? 7.194 1.497 -11.426 1.00 96.25 134 PRO A O 1
ATOM 951 N N . LEU A 1 135 ? 5.984 1.132 -13.275 1.00 96.81 135 LEU A N 1
ATOM 952 C CA . LEU A 1 135 ? 4.675 1.486 -12.755 1.00 96.81 135 LEU A CA 1
ATOM 953 C C . LEU A 1 135 ? 3.662 0.394 -13.092 1.00 96.81 135 LEU A C 1
ATOM 955 O O . LEU A 1 135 ? 3.672 -0.185 -14.182 1.00 96.81 135 LEU A O 1
ATOM 959 N N . GLY A 1 136 ? 2.744 0.181 -12.160 1.00 96.19 136 GLY A N 1
ATOM 960 C CA . GLY A 1 136 ? 1.512 -0.561 -12.368 1.00 96.19 136 GLY A CA 1
ATOM 961 C C . GLY A 1 136 ? 0.318 0.183 -11.782 1.00 96.19 136 GLY A C 1
ATOM 962 O O . GLY A 1 136 ? 0.466 1.115 -10.990 1.00 96.19 136 GLY A O 1
ATOM 963 N N . THR A 1 137 ? -0.884 -0.238 -12.150 1.00 96.62 137 THR A N 1
ATOM 964 C CA . THR A 1 137 ? -2.126 0.396 -11.701 1.00 96.62 137 THR A CA 1
ATOM 965 C C . THR A 1 137 ? -3.130 -0.647 -11.246 1.00 96.62 137 THR A C 1
ATOM 967 O O . THR A 1 137 ? -3.338 -1.658 -11.912 1.00 96.62 137 THR A O 1
ATOM 970 N N . LEU A 1 138 ? -3.769 -0.377 -10.113 1.00 95.31 138 LEU A N 1
ATOM 971 C CA . LEU A 1 138 ? -4.916 -1.114 -9.614 1.00 95.31 138 LEU A CA 1
ATOM 972 C C . LEU A 1 138 ? -6.199 -0.468 -10.136 1.00 95.31 138 LEU A C 1
ATOM 974 O O . LEU A 1 138 ? -6.527 0.670 -9.794 1.00 95.31 138 LEU A O 1
ATOM 978 N N . LEU A 1 139 ? -6.902 -1.214 -10.976 1.00 90.50 139 LEU A N 1
ATOM 979 C CA . LEU A 1 139 ? -8.117 -0.826 -11.671 1.00 90.50 139 LEU A CA 1
ATOM 980 C C . LEU A 1 139 ? -9.324 -1.543 -11.064 1.00 90.50 139 LEU A C 1
ATOM 982 O O . LEU A 1 139 ? -9.239 -2.714 -10.682 1.00 90.50 139 LEU A O 1
ATOM 986 N N . GLU A 1 140 ? -10.458 -0.837 -11.037 1.00 89.12 140 GLU A N 1
ATOM 987 C CA . GLU A 1 140 ? -11.784 -1.404 -10.737 1.00 89.12 140 GLU A CA 1
ATOM 988 C C . GLU A 1 140 ? -11.827 -2.223 -9.437 1.00 89.12 140 GLU A C 1
ATOM 990 O O . GLU A 1 140 ? -12.522 -3.235 -9.332 1.00 89.12 140 GLU A O 1
ATOM 995 N N . GLY A 1 141 ? -11.046 -1.814 -8.440 1.00 96.12 141 GLY A N 1
ATOM 996 C CA . GLY A 1 141 ? -10.945 -2.561 -7.207 1.00 96.12 141 GLY A CA 1
ATOM 997 C C . GLY A 1 141 ? -12.161 -2.347 -6.306 1.00 96.12 141 GLY A C 1
ATOM 998 O O . GLY A 1 141 ? -12.777 -1.278 -6.280 1.00 96.12 141 GLY A O 1
ATOM 999 N N . THR A 1 142 ? -12.477 -3.359 -5.509 1.00 97.75 142 THR A N 1
ATOM 1000 C CA . THR A 1 142 ? -13.498 -3.302 -4.463 1.00 97.75 142 THR A CA 1
ATOM 1001 C C . THR A 1 142 ? -12.956 -3.853 -3.163 1.00 97.75 142 THR A C 1
ATOM 1003 O O . THR A 1 142 ? -12.190 -4.819 -3.166 1.00 97.75 142 THR A O 1
ATOM 1006 N N . TRP A 1 143 ? -13.393 -3.273 -2.051 1.00 98.12 143 TRP A N 1
ATOM 1007 C CA . TRP A 1 143 ? -13.036 -3.738 -0.718 1.00 98.12 143 TRP A CA 1
ATOM 1008 C C . TRP A 1 143 ? -14.259 -3.852 0.179 1.00 98.12 143 TRP A C 1
ATOM 1010 O O . TRP A 1 143 ? -15.279 -3.190 -0.022 1.00 98.12 143 TRP A O 1
ATOM 1020 N N . SER A 1 144 ? -14.125 -4.683 1.205 1.00 98.38 144 SER A N 1
ATOM 1021 C CA . SER A 1 144 ? -15.048 -4.740 2.333 1.00 98.38 144 SER A CA 1
ATOM 1022 C C . SER A 1 144 ? -14.270 -4.953 3.622 1.00 98.38 144 SER A C 1
ATOM 1024 O O . SER A 1 144 ? -13.197 -5.556 3.604 1.00 98.38 144 SER A O 1
ATOM 1026 N N . ALA A 1 145 ? -14.794 -4.445 4.732 1.00 98.31 145 ALA A N 1
ATOM 1027 C CA . ALA A 1 145 ? -14.175 -4.550 6.039 1.00 98.31 145 ALA A CA 1
ATOM 1028 C C . ALA A 1 145 ? -15.214 -4.701 7.150 1.00 98.31 145 ALA A C 1
ATOM 1030 O O . ALA A 1 145 ? -16.346 -4.222 7.061 1.00 98.31 145 ALA A O 1
ATOM 1031 N N . THR A 1 146 ? -14.826 -5.386 8.219 1.00 98.38 146 THR A N 1
ATOM 1032 C CA . THR A 1 146 ? -15.639 -5.576 9.419 1.00 98.38 146 THR A CA 1
ATOM 1033 C C . THR A 1 146 ? -14.749 -5.517 10.651 1.00 98.38 146 THR A C 1
ATOM 1035 O O . THR A 1 146 ? -13.641 -6.060 10.658 1.00 98.38 146 THR A O 1
ATOM 1038 N N . GLY A 1 147 ? -15.232 -4.849 11.693 1.00 97.94 147 GLY A N 1
ATOM 1039 C CA . GLY A 1 147 ? -14.546 -4.790 12.974 1.00 97.94 147 GLY A CA 1
ATOM 1040 C C . GLY A 1 147 ? -14.546 -6.127 13.710 1.00 97.94 147 GLY A C 1
ATOM 1041 O O . GLY A 1 147 ? -15.464 -6.940 13.572 1.00 97.94 147 GLY A O 1
ATOM 1042 N N . VAL A 1 148 ? -13.501 -6.366 14.494 1.00 97.12 148 VAL A N 1
ATOM 1043 C CA . VAL A 1 148 ? -13.363 -7.584 15.299 1.00 97.12 148 VAL A CA 1
ATOM 1044 C C . VAL A 1 148 ? -14.229 -7.488 16.558 1.00 97.12 148 VAL A C 1
ATOM 1046 O O . VAL A 1 148 ? -14.309 -6.444 17.203 1.00 97.12 148 VAL A O 1
ATOM 1049 N N . ARG A 1 149 ? -14.887 -8.596 16.917 1.00 95.81 149 ARG A N 1
ATOM 1050 C CA . ARG A 1 149 ? -15.712 -8.708 18.130 1.00 95.81 149 ARG A CA 1
ATOM 1051 C C . ARG A 1 149 ? -14.868 -8.490 19.389 1.00 95.81 149 ARG A C 1
ATOM 1053 O O . ARG A 1 149 ? -13.808 -9.098 19.510 1.00 95.81 149 ARG A O 1
ATOM 1060 N N . GLY A 1 150 ? -15.360 -7.687 20.331 1.00 92.19 150 GLY A N 1
ATOM 1061 C CA . GLY A 1 150 ? -14.644 -7.315 21.552 1.00 92.19 150 GLY A CA 1
ATOM 1062 C C . GLY A 1 150 ? -13.518 -6.299 21.337 1.00 92.19 150 GLY A C 1
ATOM 1063 O O . GLY A 1 150 ? -12.801 -5.996 22.286 1.00 92.19 150 GLY A O 1
ATOM 1064 N N . GLY A 1 151 ? -13.337 -5.800 20.109 1.00 91.94 151 GLY A N 1
ATOM 1065 C CA . GLY A 1 151 ? -12.347 -4.782 19.769 1.00 91.94 151 GLY A CA 1
ATOM 1066 C C . GLY A 1 151 ? -12.934 -3.365 19.728 1.00 91.94 151 GLY A C 1
ATOM 1067 O O . GLY A 1 151 ? -14.152 -3.192 19.736 1.00 91.94 151 GLY A O 1
ATOM 1068 N N . PRO A 1 152 ? -12.081 -2.333 19.600 1.00 93.31 152 PRO A N 1
ATOM 1069 C CA . PRO A 1 152 ? -12.502 -0.925 19.575 1.00 93.31 152 PRO A CA 1
ATOM 1070 C C . PRO A 1 152 ? -13.357 -0.558 18.353 1.00 93.31 152 PRO A C 1
ATOM 1072 O O . PRO A 1 152 ? -14.013 0.475 18.344 1.00 93.31 152 PRO A O 1
ATOM 1075 N N . MET A 1 153 ? -13.362 -1.413 17.329 1.00 95.00 153 MET A N 1
ATOM 1076 C CA . MET A 1 153 ? -14.161 -1.258 16.115 1.00 95.00 153 MET A CA 1
ATOM 1077 C C . MET A 1 153 ? -15.335 -2.247 16.072 1.00 95.00 153 MET A C 1
ATOM 1079 O O . MET A 1 153 ? -15.864 -2.522 15.000 1.00 95.00 153 MET A O 1
ATOM 1083 N N . GLU A 1 154 ? -15.750 -2.842 17.195 1.00 96.12 154 GLU A N 1
ATOM 1084 C CA . GLU A 1 154 ? -16.873 -3.785 17.197 1.00 96.12 154 GLU A CA 1
ATOM 1085 C C . GLU A 1 154 ? -18.138 -3.174 16.564 1.00 96.12 154 GLU A C 1
ATOM 1087 O O . GLU A 1 154 ? -18.514 -2.034 16.822 1.00 96.12 154 GLU A O 1
ATOM 1092 N N . GLY A 1 155 ? -18.793 -3.941 15.687 1.00 95.25 155 GLY A N 1
ATOM 1093 C CA . GLY A 1 155 ? -19.968 -3.487 14.938 1.00 95.25 155 GLY A CA 1
ATOM 1094 C C . GLY A 1 155 ? -19.652 -2.670 13.680 1.00 95.25 155 GLY A C 1
ATOM 1095 O O . GLY A 1 155 ? -20.534 -2.527 12.833 1.00 95.25 155 GLY A O 1
ATOM 1096 N N . PHE A 1 156 ? -18.408 -2.214 13.493 1.00 96.62 156 PHE A N 1
ATOM 1097 C CA . PHE A 1 156 ? -17.979 -1.530 12.274 1.00 96.62 156 PHE A CA 1
ATOM 1098 C C . PHE A 1 156 ? -18.165 -2.415 11.039 1.00 96.62 156 PHE A C 1
ATOM 1100 O O . PHE A 1 156 ? -17.755 -3.581 11.023 1.00 96.62 156 PHE A O 1
ATOM 1107 N N . ARG A 1 157 ? -18.739 -1.838 9.981 1.00 97.12 157 ARG A N 1
ATOM 1108 C CA . ARG A 1 157 ? -18.822 -2.423 8.640 1.00 97.12 157 ARG A CA 1
ATOM 1109 C C . ARG A 1 157 ? -18.670 -1.316 7.613 1.00 97.12 157 ARG A C 1
ATOM 1111 O O . ARG A 1 157 ? -19.380 -0.318 7.686 1.00 97.12 157 ARG A O 1
ATOM 1118 N N . ALA A 1 158 ? -17.795 -1.524 6.643 1.00 96.81 158 ALA A N 1
ATOM 1119 C CA . ALA A 1 158 ? -17.638 -0.617 5.519 1.00 96.81 158 ALA A CA 1
ATOM 1120 C C . ALA A 1 158 ? -17.285 -1.399 4.257 1.00 96.81 158 ALA A C 1
ATOM 1122 O O . ALA A 1 158 ? -16.758 -2.511 4.317 1.00 96.81 158 ALA A O 1
ATOM 1123 N N . GLN A 1 159 ? -17.595 -0.816 3.110 1.00 97.94 159 GLN A N 1
ATOM 1124 C CA . GLN A 1 159 ? -17.230 -1.350 1.809 1.00 97.94 159 GLN A CA 1
ATOM 1125 C C . GLN A 1 159 ? -17.148 -0.211 0.801 1.00 97.94 159 GLN A C 1
ATOM 1127 O O . GLN A 1 159 ? -17.739 0.853 1.000 1.00 97.94 159 GLN A O 1
ATOM 1132 N N . GLY A 1 160 ? -16.480 -0.462 -0.314 1.00 97.00 160 GLY A N 1
ATOM 1133 C CA . GLY A 1 160 ? -16.511 0.464 -1.428 1.00 97.00 160 GLY A CA 1
ATOM 1134 C C . GLY A 1 160 ? -15.522 0.114 -2.521 1.00 97.00 160 GLY A C 1
ATOM 1135 O O . GLY A 1 160 ? -15.285 -1.064 -2.803 1.00 97.00 160 GLY A O 1
ATOM 1136 N N . THR A 1 161 ? -15.004 1.140 -3.180 1.00 96.50 161 THR A N 1
ATOM 1137 C CA . THR A 1 161 ? -14.065 1.025 -4.295 1.00 96.50 161 THR A CA 1
ATOM 1138 C C . THR A 1 161 ? -12.648 1.306 -3.840 1.00 96.50 161 THR A C 1
ATOM 1140 O O . THR A 1 161 ? -12.415 1.982 -2.839 1.00 96.50 161 THR A O 1
ATOM 1143 N N . LEU A 1 162 ? -11.690 0.742 -4.564 1.00 93.38 162 LEU A N 1
ATOM 1144 C CA . LEU A 1 162 ? -10.284 1.043 -4.373 1.00 93.38 162 LEU A CA 1
ATOM 1145 C C . LEU A 1 162 ? -9.597 1.238 -5.723 1.00 93.38 162 LEU A C 1
ATOM 1147 O O . LEU A 1 162 ? -9.851 0.508 -6.684 1.00 93.38 162 LEU A O 1
ATOM 1151 N N . THR A 1 163 ? -8.710 2.220 -5.774 1.00 95.50 163 THR A N 1
ATOM 1152 C CA . THR A 1 163 ? -7.755 2.423 -6.869 1.00 95.50 163 THR A CA 1
ATOM 1153 C C . THR A 1 163 ? -6.356 2.515 -6.286 1.00 95.50 163 THR A C 1
ATOM 1155 O O . THR A 1 163 ? -6.194 2.717 -5.082 1.00 95.50 163 THR A O 1
ATOM 1158 N N . GLY A 1 164 ? -5.330 2.352 -7.114 1.00 95.44 164 GLY A N 1
ATOM 1159 C CA . GLY A 1 164 ? -3.970 2.471 -6.615 1.00 95.44 164 GLY A CA 1
ATOM 1160 C C . GLY A 1 164 ? -2.892 2.417 -7.678 1.00 95.44 164 GLY A C 1
ATOM 1161 O O . GLY A 1 164 ? -3.139 2.054 -8.828 1.00 95.44 164 GLY A O 1
ATOM 1162 N N . THR A 1 165 ? -1.685 2.780 -7.266 1.00 96.88 165 THR A N 1
ATOM 1163 C CA . THR A 1 165 ? -0.476 2.767 -8.091 1.00 96.88 165 THR A CA 1
ATOM 1164 C C . THR A 1 165 ? 0.562 1.868 -7.440 1.00 96.88 165 THR A C 1
ATOM 1166 O O . THR A 1 165 ? 0.895 2.045 -6.270 1.00 96.88 165 THR A O 1
ATOM 1169 N N . PHE A 1 166 ? 1.090 0.922 -8.213 1.00 96.06 166 PHE A N 1
ATOM 1170 C CA . PHE A 1 166 ? 2.264 0.137 -7.851 1.00 96.06 166 PHE A CA 1
ATOM 1171 C C . PHE A 1 166 ? 3.490 0.863 -8.389 1.00 96.06 166 PHE A C 1
ATOM 1173 O O . PHE A 1 166 ? 3.593 1.086 -9.596 1.00 96.06 166 PHE A O 1
ATOM 1180 N N . ARG A 1 167 ? 4.425 1.222 -7.518 1.00 97.81 167 ARG A N 1
ATOM 1181 C CA . ARG A 1 167 ? 5.726 1.757 -7.912 1.00 97.81 167 ARG A CA 1
ATOM 1182 C C . ARG A 1 167 ? 6.761 0.674 -7.690 1.00 97.81 167 ARG A C 1
ATOM 1184 O O . ARG A 1 167 ? 7.078 0.333 -6.551 1.00 97.81 167 ARG A O 1
ATOM 1191 N N . LEU A 1 168 ? 7.245 0.114 -8.792 1.00 97.38 168 LEU A N 1
ATOM 1192 C CA . LEU A 1 168 ? 8.321 -0.858 -8.743 1.00 97.38 168 LEU A CA 1
ATOM 1193 C C . LEU A 1 168 ? 9.626 -0.081 -8.519 1.00 97.38 168 LEU A C 1
ATOM 1195 O O . LEU A 1 168 ? 9.838 0.946 -9.175 1.00 97.38 168 LEU A O 1
ATOM 1199 N N . PRO A 1 169 ? 10.487 -0.516 -7.591 1.00 97.31 169 PRO A N 1
ATOM 1200 C CA . PRO A 1 169 ? 11.771 0.128 -7.404 1.00 97.31 169 PRO A CA 1
ATOM 1201 C C . PRO A 1 169 ? 12.651 -0.119 -8.634 1.00 97.31 169 PRO A C 1
ATOM 1203 O O . PRO A 1 169 ? 12.627 -1.193 -9.236 1.00 97.31 169 PRO A O 1
ATOM 1206 N N . PHE A 1 170 ? 13.440 0.881 -9.009 1.00 96.25 170 PHE A N 1
ATOM 1207 C CA . PHE A 1 170 ? 14.433 0.778 -10.077 1.00 96.25 170 PHE A CA 1
ATOM 1208 C C . PHE A 1 170 ? 15.716 1.505 -9.676 1.00 96.25 170 PHE A C 1
ATOM 1210 O O . PHE A 1 170 ? 15.692 2.412 -8.844 1.00 96.25 170 PHE A O 1
ATOM 1217 N N . GLU A 1 171 ? 16.848 1.110 -10.254 1.00 94.62 171 GLU A N 1
ATOM 1218 C CA . GLU A 1 171 ? 18.124 1.777 -9.997 1.00 94.62 171 GLU A CA 1
ATOM 1219 C C . GLU A 1 171 ? 18.300 2.991 -10.914 1.00 94.62 171 GLU A C 1
ATOM 1221 O O . GLU A 1 171 ? 18.209 2.879 -12.137 1.00 94.62 171 GLU A O 1
ATOM 1226 N N . ILE A 1 172 ? 18.598 4.151 -10.324 1.00 93.50 172 ILE A N 1
ATOM 1227 C CA . ILE A 1 172 ? 18.994 5.361 -11.070 1.00 93.50 172 ILE A CA 1
ATOM 1228 C C . ILE A 1 172 ? 20.517 5.532 -11.132 1.00 93.50 172 ILE A C 1
ATOM 1230 O O . ILE A 1 172 ? 21.039 6.248 -11.984 1.00 93.50 172 ILE A O 1
ATOM 1234 N N . ALA A 1 173 ? 21.227 4.869 -10.222 1.00 92.12 173 ALA A N 1
ATOM 1235 C CA . ALA A 1 173 ? 22.675 4.727 -10.170 1.00 92.12 173 ALA A CA 1
ATOM 1236 C C . ALA A 1 173 ? 23.000 3.446 -9.373 1.00 92.12 173 ALA A C 1
ATOM 1238 O O . ALA A 1 173 ? 22.124 2.959 -8.654 1.00 92.12 173 ALA A O 1
ATOM 1239 N N . PRO A 1 174 ? 24.228 2.901 -9.453 1.00 94.25 174 PRO A N 1
ATOM 1240 C CA . PRO A 1 174 ? 24.589 1.682 -8.728 1.00 94.25 174 PRO A CA 1
ATOM 1241 C C . PRO A 1 174 ? 24.282 1.782 -7.225 1.00 94.25 174 PRO A C 1
ATOM 1243 O O . PRO A 1 174 ? 24.819 2.655 -6.541 1.00 94.25 174 PRO A O 1
ATOM 1246 N N . GLY A 1 175 ? 23.405 0.907 -6.720 1.00 91.31 175 GLY A N 1
ATOM 1247 C CA . GLY A 1 175 ? 22.984 0.884 -5.313 1.00 91.31 175 GLY A CA 1
ATOM 1248 C C . GLY A 1 175 ? 22.012 1.998 -4.896 1.00 91.31 175 GLY A C 1
ATOM 1249 O O . GLY A 1 175 ? 21.632 2.075 -3.726 1.00 91.31 175 GLY A O 1
ATOM 1250 N N . VAL A 1 176 ? 21.582 2.856 -5.826 1.00 94.56 176 VAL A N 1
ATOM 1251 C CA . VAL A 1 176 ? 20.644 3.957 -5.571 1.00 94.56 176 VAL A CA 1
ATOM 1252 C C . VAL A 1 176 ? 19.298 3.624 -6.203 1.00 94.56 176 VAL A C 1
ATOM 1254 O O . VAL A 1 176 ? 19.092 3.807 -7.405 1.00 94.56 176 VAL A O 1
ATOM 1257 N N . ALA A 1 177 ? 18.380 3.138 -5.369 1.00 97.44 177 ALA A N 1
ATOM 1258 C CA . ALA A 1 177 ? 17.024 2.787 -5.772 1.00 97.44 177 ALA A CA 1
ATOM 1259 C C . ALA A 1 177 ? 16.067 3.985 -5.666 1.00 97.44 177 ALA A C 1
ATOM 1261 O O . ALA A 1 177 ? 16.141 4.777 -4.720 1.00 97.44 177 ALA A O 1
ATOM 1262 N N . ALA A 1 178 ? 15.139 4.077 -6.614 1.00 97.62 178 ALA A N 1
ATOM 1263 C CA . ALA A 1 178 ? 14.101 5.095 -6.678 1.00 97.62 178 ALA A CA 1
ATOM 1264 C C . ALA A 1 178 ? 12.741 4.504 -7.090 1.00 97.62 178 ALA A C 1
ATOM 1266 O O . ALA A 1 178 ? 12.662 3.420 -7.668 1.00 97.62 178 ALA A O 1
ATOM 1267 N N . TYR A 1 179 ? 11.675 5.256 -6.828 1.00 98.00 179 TYR A N 1
ATOM 1268 C CA . TYR A 1 179 ? 10.330 5.050 -7.350 1.00 98.00 179 TYR A CA 1
ATOM 1269 C C . TYR A 1 179 ? 10.021 6.092 -8.415 1.00 98.00 179 TYR A C 1
ATOM 1271 O O . TYR A 1 179 ? 10.237 7.286 -8.219 1.00 98.00 179 TYR A O 1
ATOM 1279 N N . MET A 1 180 ? 9.469 5.651 -9.542 1.00 97.06 180 MET A N 1
ATOM 1280 C CA . MET A 1 180 ? 9.060 6.560 -10.610 1.00 97.06 180 MET A CA 1
ATOM 1281 C C . MET A 1 180 ? 7.814 7.321 -10.159 1.00 97.06 180 MET A C 1
ATOM 1283 O O . MET A 1 180 ? 6.846 6.681 -9.756 1.00 97.06 180 MET A O 1
ATOM 1287 N N . LEU A 1 181 ? 7.809 8.654 -10.245 1.00 94.81 181 LEU A N 1
ATOM 1288 C CA . LEU A 1 181 ? 6.632 9.496 -9.986 1.00 94.81 181 LEU A CA 1
ATOM 1289 C C . LEU A 1 181 ? 5.945 9.911 -11.278 1.00 94.81 181 LEU A C 1
ATOM 1291 O O . LEU A 1 181 ? 4.727 9.777 -11.397 1.00 94.81 181 LEU A O 1
ATOM 1295 N N . ASN A 1 182 ? 6.736 10.374 -12.247 1.00 93.75 182 ASN A N 1
ATOM 1296 C CA . ASN A 1 182 ? 6.254 10.821 -13.542 1.00 93.75 182 ASN A CA 1
ATOM 1297 C C . ASN A 1 182 ? 7.232 10.408 -14.657 1.00 93.75 182 ASN A C 1
ATOM 1299 O O . ASN A 1 182 ? 8.287 11.027 -14.806 1.00 93.75 182 ASN A O 1
ATOM 1303 N N . PRO A 1 183 ? 6.878 9.412 -15.489 1.00 93.12 183 PRO A N 1
ATOM 1304 C CA . PRO A 1 183 ? 7.767 8.932 -16.542 1.00 93.12 183 PRO A CA 1
ATOM 1305 C C . PRO A 1 183 ? 7.960 9.938 -17.684 1.00 93.12 183 PRO A C 1
ATOM 1307 O O . PRO A 1 183 ? 8.943 9.845 -18.410 1.00 93.12 183 PRO A O 1
ATOM 1310 N N . PHE A 1 184 ? 7.056 10.907 -17.858 1.00 94.12 184 PHE A N 1
ATOM 1311 C CA . PHE A 1 184 ? 7.121 11.865 -18.967 1.00 94.12 184 PHE A CA 1
ATOM 1312 C C . PHE A 1 184 ? 8.124 12.994 -18.734 1.00 94.12 184 PHE A C 1
ATOM 1314 O O . PHE A 1 184 ? 8.549 13.641 -19.688 1.00 94.12 184 PHE A O 1
ATOM 1321 N N . THR A 1 185 ? 8.484 13.249 -17.477 1.00 94.00 185 THR A N 1
ATOM 1322 C CA . THR A 1 185 ? 9.437 14.300 -17.098 1.00 94.00 185 THR A CA 1
ATOM 1323 C C . THR A 1 185 ? 10.761 13.735 -16.597 1.00 94.00 185 THR A C 1
ATOM 1325 O O . THR A 1 185 ? 11.646 14.503 -16.234 1.00 94.00 185 THR A O 1
ATOM 1328 N N . PHE A 1 186 ? 10.928 12.413 -16.579 1.00 91.12 186 PHE A N 1
ATOM 1329 C CA . PHE A 1 186 ? 12.156 11.769 -16.128 1.00 91.12 186 PHE A CA 1
ATOM 1330 C C . PHE A 1 186 ? 13.345 12.086 -17.061 1.00 91.12 186 PHE A C 1
ATOM 1332 O O . PHE A 1 186 ? 13.175 12.021 -18.282 1.00 91.12 186 PHE A O 1
ATOM 1339 N N . PRO A 1 187 ? 14.551 12.413 -16.540 1.00 92.19 187 PRO A N 1
ATOM 1340 C CA . PRO A 1 187 ? 14.991 12.364 -15.138 1.00 92.19 187 PRO A CA 1
ATOM 1341 C C . PRO A 1 187 ? 14.994 13.727 -14.412 1.00 92.19 187 PRO A C 1
ATOM 1343 O O . PRO A 1 187 ? 15.885 13.990 -13.610 1.00 92.19 187 PRO A O 1
ATOM 1346 N N . ALA A 1 188 ? 14.054 14.633 -14.699 1.00 93.06 188 ALA A N 1
ATOM 1347 C CA . ALA A 1 188 ? 13.996 15.930 -14.019 1.00 93.06 188 ALA A CA 1
ATOM 1348 C C . ALA A 1 188 ? 13.675 15.797 -12.517 1.00 93.06 188 ALA A C 1
ATOM 1350 O O . ALA A 1 188 ? 13.051 14.822 -12.087 1.00 93.06 188 ALA A O 1
ATOM 1351 N N . ASP A 1 189 ? 14.036 16.806 -11.724 1.00 88.62 189 ASP A N 1
ATOM 1352 C CA . ASP A 1 189 ? 13.678 16.869 -10.303 1.00 88.62 189 ASP A CA 1
ATOM 1353 C C . ASP A 1 189 ? 12.161 16.706 -10.103 1.00 88.62 189 ASP A C 1
ATOM 1355 O O . ASP A 1 189 ? 11.347 17.272 -10.838 1.00 88.62 189 ASP A O 1
ATOM 1359 N N . GLY A 1 190 ? 11.773 15.891 -9.118 1.00 90.69 190 GLY A N 1
ATOM 1360 C CA . GLY A 1 190 ? 10.369 15.566 -8.839 1.00 90.69 190 GLY A CA 1
ATOM 1361 C C . GLY A 1 190 ? 9.732 14.544 -9.792 1.00 90.69 190 GLY A C 1
ATOM 1362 O O . GLY A 1 190 ? 8.550 14.242 -9.652 1.00 90.69 190 GLY A O 1
ATOM 1363 N N . SER A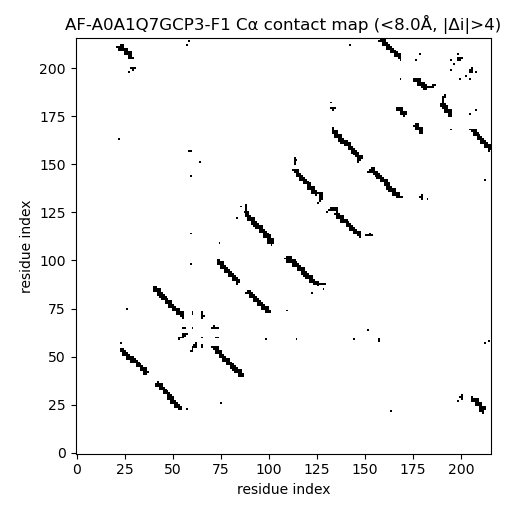 1 191 ? 10.481 13.985 -10.751 1.00 94.31 191 SER A N 1
ATOM 1364 C CA . SER A 1 191 ? 10.010 12.858 -11.579 1.00 94.31 191 SER A CA 1
ATOM 1365 C C . SER A 1 191 ? 10.182 11.488 -10.911 1.00 94.31 191 SER A C 1
ATOM 1367 O O . SER A 1 191 ? 9.596 10.508 -11.377 1.00 94.31 191 SER A O 1
ATOM 1369 N N . PHE A 1 192 ? 10.934 11.415 -9.811 1.00 96.25 192 PHE A N 1
ATOM 1370 C CA . PHE A 1 192 ? 11.175 10.213 -9.016 1.00 96.25 192 PHE A CA 1
ATOM 1371 C C . PHE A 1 192 ? 11.361 10.562 -7.530 1.00 96.25 192 PHE A C 1
ATOM 1373 O O . PHE A 1 192 ? 11.729 11.688 -7.200 1.00 96.25 192 PHE A O 1
ATOM 1380 N N . ASP A 1 193 ? 11.148 9.574 -6.661 1.00 96.69 193 ASP A N 1
ATOM 1381 C CA . ASP A 1 193 ? 11.483 9.615 -5.232 1.00 96.69 193 ASP A CA 1
ATOM 1382 C C . ASP A 1 193 ? 12.562 8.581 -4.927 1.00 96.69 193 ASP A C 1
ATOM 1384 O O . ASP A 1 193 ? 12.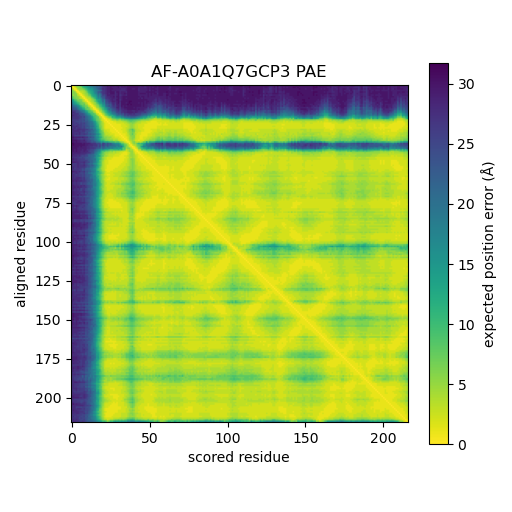527 7.478 -5.465 1.00 96.69 193 ASP A O 1
ATOM 1388 N N . PHE A 1 194 ? 13.486 8.878 -4.019 1.00 97.44 194 PHE A N 1
ATOM 1389 C CA . PHE A 1 194 ? 14.421 7.866 -3.526 1.00 97.44 194 PHE A CA 1
ATOM 1390 C C . PHE A 1 194 ? 13.719 6.855 -2.617 1.00 97.44 194 PHE A C 1
ATOM 1392 O O . PHE A 1 194 ? 12.888 7.238 -1.796 1.00 97.44 194 PHE A O 1
ATOM 1399 N N . VAL A 1 195 ? 14.117 5.583 -2.711 1.00 98.12 195 VAL A N 1
ATOM 1400 C CA . VAL A 1 195 ? 13.677 4.546 -1.767 1.00 98.12 195 VAL A CA 1
ATOM 1401 C C . VAL A 1 195 ? 14.340 4.790 -0.411 1.00 98.12 195 VAL A C 1
ATOM 1403 O O . VAL A 1 195 ? 15.565 4.694 -0.272 1.00 98.12 195 VAL A O 1
ATOM 1406 N N . LEU A 1 196 ? 13.532 5.087 0.601 1.00 97.38 196 LEU A N 1
ATOM 1407 C CA . LEU A 1 196 ? 13.981 5.360 1.964 1.00 97.38 196 LEU A CA 1
ATOM 1408 C C . LEU A 1 196 ? 14.329 4.062 2.718 1.00 97.38 196 LEU A C 1
ATOM 1410 O O . LEU A 1 196 ? 13.811 2.997 2.387 1.00 97.38 196 LEU A O 1
ATOM 1414 N N . PRO A 1 197 ? 15.132 4.123 3.801 1.00 96.44 197 PRO A N 1
ATOM 1415 C CA . PRO A 1 197 ? 15.462 2.938 4.601 1.00 96.44 197 PRO A CA 1
ATOM 1416 C C . PRO A 1 197 ? 14.241 2.163 5.119 1.00 96.44 197 PRO A C 1
ATOM 1418 O O . PRO A 1 197 ? 14.242 0.941 5.118 1.00 96.44 197 PRO A O 1
ATOM 1421 N N . LYS A 1 198 ? 13.169 2.867 5.507 1.00 94.56 198 LYS A N 1
ATOM 1422 C CA . LYS A 1 198 ? 11.911 2.260 5.984 1.00 94.56 198 LYS A CA 1
ATOM 1423 C C . LYS A 1 198 ? 11.067 1.598 4.885 1.00 94.56 198 LYS A C 1
ATOM 1425 O O . LYS A 1 198 ? 10.057 0.980 5.188 1.00 94.56 198 LYS A O 1
ATOM 1430 N N . GLU A 1 199 ? 11.433 1.797 3.623 1.00 97.75 199 GLU A N 1
ATOM 1431 C CA . GLU A 1 199 ? 10.738 1.278 2.436 1.00 97.75 199 GLU A CA 1
ATOM 1432 C C . GLU A 1 199 ? 11.482 0.059 1.868 1.00 97.75 199 GLU A C 1
ATOM 1434 O O . GLU A 1 199 ? 11.297 -0.324 0.710 1.00 97.75 199 GLU A O 1
ATOM 1439 N N . ARG A 1 200 ? 12.366 -0.524 2.683 1.00 97.38 200 ARG A N 1
ATOM 1440 C CA . ARG A 1 200 ? 13.161 -1.707 2.375 1.00 97.38 200 ARG A CA 1
ATOM 1441 C C . ARG A 1 200 ? 12.738 -2.872 3.257 1.00 97.38 200 ARG A C 1
ATOM 1443 O O . ARG A 1 200 ? 12.371 -2.683 4.414 1.00 97.38 200 ARG A O 1
ATOM 1450 N N . SER A 1 201 ? 12.846 -4.076 2.715 1.00 96.75 201 SER A N 1
ATOM 1451 C CA . SER A 1 201 ? 12.679 -5.328 3.444 1.00 96.75 201 SER A CA 1
ATOM 1452 C C . SER A 1 201 ? 14.023 -6.033 3.482 1.00 96.75 201 SER A C 1
ATOM 1454 O O . SER A 1 201 ? 14.517 -6.468 2.448 1.00 96.75 201 SER A O 1
ATOM 1456 N N . LEU A 1 202 ? 14.641 -6.093 4.666 1.00 95.38 202 LEU A N 1
ATOM 1457 C CA . LEU A 1 202 ? 16.001 -6.626 4.838 1.00 95.38 202 LEU A CA 1
ATOM 1458 C C . LEU A 1 202 ? 16.997 -6.001 3.840 1.00 95.38 202 LEU A C 1
ATOM 1460 O O . LEU A 1 202 ? 17.712 -6.707 3.139 1.00 95.38 202 LEU A O 1
ATOM 1464 N N . ASP A 1 203 ? 16.991 -4.667 3.765 1.00 95.19 203 ASP A N 1
ATOM 1465 C CA . ASP A 1 203 ? 17.782 -3.831 2.848 1.00 95.19 203 ASP A CA 1
ATOM 1466 C C . ASP A 1 203 ? 17.404 -3.895 1.357 1.00 95.19 203 ASP A C 1
ATOM 1468 O O . ASP A 1 203 ? 17.830 -3.025 0.591 1.00 95.19 203 ASP A O 1
ATOM 1472 N N . GLU A 1 204 ? 16.519 -4.802 0.946 1.00 95.94 204 GLU A N 1
ATOM 1473 C CA . GLU A 1 204 ? 16.016 -4.860 -0.428 1.00 95.94 204 GLU A CA 1
ATOM 1474 C C . GLU A 1 204 ? 14.914 -3.810 -0.664 1.00 95.94 204 GLU A C 1
ATOM 1476 O O . GLU A 1 204 ? 13.968 -3.732 0.126 1.00 95.94 204 GLU A O 1
ATOM 1481 N N . PRO A 1 205 ? 14.986 -2.984 -1.727 1.00 97.38 205 PRO A N 1
ATOM 1482 C CA . PRO A 1 205 ? 13.898 -2.084 -2.108 1.00 97.38 205 PRO A CA 1
ATOM 1483 C C . PRO A 1 205 ? 12.584 -2.843 -2.318 1.00 97.38 205 PRO A C 1
ATOM 1485 O O . PRO A 1 205 ? 12.538 -3.814 -3.070 1.00 97.38 205 PRO A O 1
ATOM 1488 N N . THR A 1 206 ? 11.507 -2.383 -1.686 1.00 97.94 206 THR A N 1
ATOM 1489 C CA . THR A 1 206 ? 10.187 -3.020 -1.812 1.00 97.94 206 THR A CA 1
ATOM 1490 C C . THR A 1 206 ? 9.358 -2.384 -2.924 1.00 97.94 206 THR A C 1
ATOM 1492 O O . THR A 1 206 ? 9.660 -1.291 -3.394 1.00 97.94 206 THR A O 1
ATOM 1495 N N . VAL A 1 207 ? 8.288 -3.044 -3.368 1.00 97.69 207 VAL A N 1
ATOM 1496 C CA . VAL A 1 207 ? 7.255 -2.375 -4.172 1.00 97.69 207 VAL A CA 1
ATOM 1497 C C . VAL A 1 207 ? 6.444 -1.456 -3.258 1.00 97.69 207 VAL A C 1
ATOM 1499 O O . VAL A 1 207 ? 5.923 -1.910 -2.238 1.00 97.69 207 VAL A O 1
ATOM 1502 N N . ARG A 1 208 ? 6.288 -0.181 -3.641 1.00 98.38 208 ARG A N 1
ATOM 1503 C CA . ARG A 1 208 ? 5.411 0.778 -2.949 1.00 98.38 208 ARG A CA 1
ATOM 1504 C C . ARG A 1 208 ? 4.033 0.777 -3.594 1.00 98.38 208 ARG A C 1
ATOM 1506 O O . ARG A 1 208 ? 3.892 1.087 -4.775 1.00 98.38 208 ARG A O 1
ATOM 1513 N N . LEU A 1 209 ? 3.013 0.457 -2.812 1.00 97.50 209 LEU A N 1
ATOM 1514 C CA . LEU A 1 209 ? 1.618 0.466 -3.221 1.00 97.50 209 LEU A CA 1
ATOM 1515 C C . LEU A 1 209 ? 0.893 1.646 -2.572 1.00 97.50 209 LEU A C 1
ATOM 1517 O O . LEU A 1 209 ? 0.697 1.695 -1.361 1.00 97.50 209 LEU A O 1
ATOM 1521 N N . GLU A 1 210 ? 0.480 2.594 -3.400 1.00 97.62 210 GLU A N 1
ATOM 1522 C CA . GLU A 1 210 ? -0.298 3.768 -3.011 1.00 97.62 210 GLU A CA 1
ATOM 1523 C C . GLU A 1 210 ? -1.769 3.506 -3.336 1.00 97.62 210 GLU A C 1
ATOM 1525 O O . GLU A 1 210 ? -2.102 3.303 -4.502 1.00 97.62 210 GLU A O 1
ATOM 1530 N N . ILE A 1 211 ? -2.642 3.473 -2.327 1.00 96.19 211 ILE A N 1
ATOM 1531 C CA . ILE A 1 211 ? -4.054 3.087 -2.468 1.00 96.19 211 ILE A CA 1
ATOM 1532 C C . ILE A 1 211 ? -4.963 4.238 -2.045 1.00 96.19 211 ILE A C 1
ATOM 1534 O O . ILE A 1 211 ? -4.680 4.955 -1.088 1.00 96.19 211 ILE A O 1
ATOM 1538 N N . ASN A 1 212 ? -6.091 4.359 -2.738 1.00 95.44 212 ASN A N 1
ATOM 1539 C CA . ASN A 1 212 ? -7.245 5.136 -2.318 1.00 95.44 212 ASN A CA 1
ATOM 1540 C C . ASN A 1 212 ? -8.399 4.198 -1.989 1.00 95.44 212 ASN A C 1
ATOM 1542 O O . ASN A 1 212 ? -8.962 3.581 -2.892 1.00 95.44 212 ASN A O 1
ATOM 1546 N N . PHE A 1 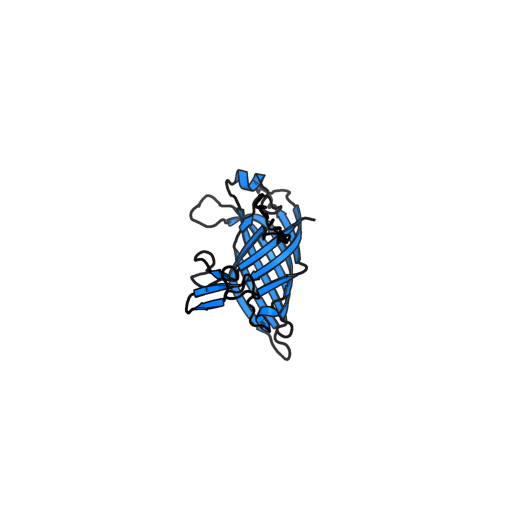213 ? -8.756 4.095 -0.712 1.00 95.31 213 PHE A N 1
ATOM 1547 C CA . PHE A 1 213 ? -9.994 3.459 -0.270 1.00 95.31 213 PHE A CA 1
ATOM 1548 C C . PHE A 1 213 ? -11.123 4.486 -0.265 1.00 95.31 213 PHE A C 1
ATOM 1550 O O . PHE A 1 213 ? -11.084 5.450 0.500 1.00 95.31 213 PHE A O 1
ATOM 1557 N N . GLU A 1 214 ? -12.145 4.262 -1.082 1.00 94.06 214 GLU A N 1
ATOM 1558 C CA . GLU A 1 214 ? -13.344 5.095 -1.142 1.00 94.06 214 GLU A CA 1
ATOM 1559 C C . GLU A 1 214 ? -14.536 4.287 -0.634 1.00 94.06 214 GLU A C 1
ATOM 1561 O O . GLU A 1 214 ? -14.788 3.176 -1.104 1.00 94.06 214 GLU A O 1
ATOM 1566 N N . THR A 1 215 ? -15.260 4.814 0.350 1.00 91.81 215 THR A N 1
ATOM 1567 C CA . THR A 1 215 ? -16.505 4.212 0.845 1.00 91.81 215 THR A CA 1
ATOM 1568 C C . THR A 1 215 ? -17.678 4.518 -0.074 1.00 91.81 215 THR A C 1
ATOM 1570 O O . THR A 1 215 ? -17.772 5.621 -0.610 1.00 91.81 215 THR A O 1
ATOM 1573 N N . ARG A 1 216 ? -18.586 3.549 -0.216 1.00 77.75 216 ARG A N 1
ATOM 1574 C CA . ARG A 1 216 ? -19.889 3.732 -0.870 1.00 77.75 216 ARG A CA 1
ATOM 1575 C C . ARG A 1 216 ? -20.989 4.078 0.120 1.00 77.75 216 ARG A C 1
ATOM 1577 O O . ARG A 1 216 ? -20.906 3.595 1.270 1.00 77.75 216 ARG A O 1
#

Sequence (216 aa):
MFWSLVLLGTAVTASPAVAVAQPNATLYEVTETMSLKGGKMVRRLAVAALSGTVDAGTALCPAELADALGVTKCSINAIAHDNVNLATGRGPISGTFAIVVQDMNTTDGPEVVIVRGTVTGQVDISPAVFSNV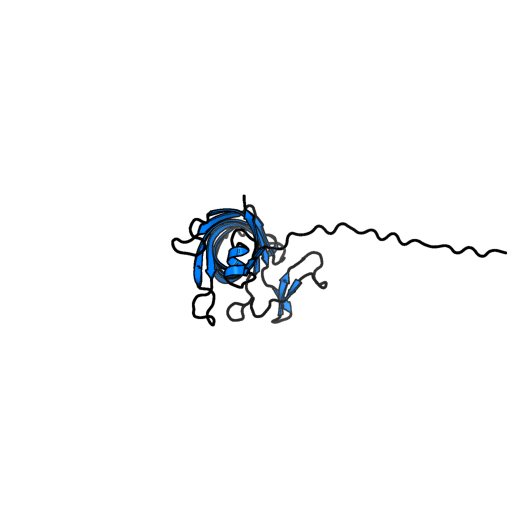PLGTLLEGTWSATGVRGGPMEGFRAQGTLTGTFRLPFEIAPGVAAYMLNPFTFPADGSFDFVLPKERSLDEPTVRLEINFETR

Mean predicted aligned error: 7.43 Å

Foldseek 3Di:
DDDDDDDDDDDDDDDDDPPDPFFQWKKWFLDKDWDFDDDPWTKIKMKTKIKTWGAECDLLHDVVNCVVQVHRTWIKIKIKIWIATLVQQKTKMKIKMFTFHDDPPPVDDGDHGFKIKMKIFMKHPVCCRPVVQQKMKTPFMKMKMATDPPHPRHPRIWIDGKIKMKFHWDDPDVLWIWTADAPVPPPDPPRIGTQDPVCDNVSHHTIMIRMHDDTD

Solvent-accessible surface area (backbone atoms only — not comparable to full-atom values): 11650 Å² total; per-residue (Å²): 136,88,84,85,84,82,82,82,80,80,80,81,80,81,71,83,76,79,80,72,80,74,58,47,24,43,33,31,38,59,44,74,52,75,45,80,50,67,76,101,61,47,30,43,39,36,44,32,38,30,40,38,37,29,37,45,63,34,93,90,23,37,46,70,56,23,59,76,69,73,41,75,50,37,37,35,40,33,42,39,37,41,48,29,33,62,90,67,22,34,28,49,35,38,35,39,38,32,33,23,38,72,68,90,58,82,88,56,75,57,66,48,66,29,29,43,32,40,39,38,32,33,38,40,34,32,44,38,72,77,64,74,38,47,41,28,37,40,41,85,20,36,38,38,37,36,30,31,85,95,34,97,34,48,84,43,71,53,42,31,41,32,41,35,40,37,24,36,59,43,74,83,47,96,94,39,46,26,29,66,69,34,84,90,54,55,91,43,91,80,16,51,46,71,63,51,81,90,49,33,40,94,84,40,77,22,42,40,35,35,28,37,82,43,79,111

Secondary structure (DSSP, 8-state):
-PPP---------------PPPPSEEEEEEEEEEEEEESSSEEEEEEEEEEEEEETTBTTB-HHHHHHHT-SEEEEEEEEEEEEETTTTEEEEEEEEEEEE--S-TTSPP-EEEEEEEEEEEEE-HHHHHH---EEEEEEEEEEEEEPTTSTTTT-EEEEEEEEEEE-EEEEETTEEEEES-TTSTTSTTSEEE--GGGEETTEEPPEEEEEEEE-